Protein AF-A0A9Q3EIP8-F1 (afdb_monomer_lite)

Sequence (288 aa):
MNRTFTSPSSSNSSHPESTQARHHHAHAQSPSPSKHSEGDSPLLAKRRARNLLRDYYGLPGSVATSGHPSNEPSKPDSSSESKILTNQDQKALYIDSPYFDADAYFKKLVRDSSLKSLLSTANELLSSIRELDAERQSLVYNHHHELVEASETIGKMTAGSDKLDGTLVRLQDSFSSISELLSTLSTPVLPKPVTPVNGQRSVDDDSSYKDKTSLHLSALLSLPTILKGLLTADNKGAADQLWGQWEPALRSFEEAEIEGAKQIGNECRDVLRAASKSQSPLRITDFR

Structure (mmCIF, N/CA/C/O backbone):
data_AF-A0A9Q3EIP8-F1
#
_entry.id   AF-A0A9Q3EIP8-F1
#
loop_
_atom_site.group_PDB
_atom_site.id
_atom_site.type_symbol
_atom_site.label_atom_id
_atom_site.label_alt_id
_atom_site.label_comp_id
_atom_site.label_asym_id
_atom_site.label_entity_id
_atom_site.label_seq_id
_atom_site.pdbx_PDB_ins_code
_atom_site.Cartn_x
_atom_site.Cartn_y
_atom_site.Cartn_z
_atom_site.occupancy
_atom_site.B_iso_or_equiv
_atom_site.auth_seq_id
_atom_site.auth_comp_id
_atom_site.auth_asym_id
_atom_site.auth_atom_id
_atom_site.pdbx_PDB_model_num
ATOM 1 N N . MET A 1 1 ? 20.574 -50.950 10.119 1.00 44.09 1 MET A N 1
ATOM 2 C CA . MET A 1 1 ? 21.822 -50.208 10.402 1.00 44.09 1 MET A CA 1
ATOM 3 C C . MET A 1 1 ? 21.562 -48.721 10.209 1.00 44.09 1 MET A C 1
ATOM 5 O O . MET A 1 1 ? 21.449 -48.275 9.076 1.00 44.09 1 MET A O 1
ATOM 9 N N . ASN A 1 2 ? 21.425 -47.983 11.309 1.00 37.19 2 ASN A N 1
ATOM 10 C CA . ASN A 1 2 ? 21.202 -46.536 11.326 1.00 37.19 2 ASN A CA 1
ATOM 11 C C . ASN A 1 2 ? 22.540 -45.811 11.131 1.00 37.19 2 ASN A C 1
ATOM 13 O O . ASN A 1 2 ? 23.528 -46.195 11.757 1.00 37.19 2 ASN A O 1
ATOM 17 N N . ARG A 1 3 ? 22.584 -44.760 10.306 1.00 46.66 3 ARG A N 1
ATOM 18 C CA . ARG A 1 3 ? 23.716 -43.822 10.267 1.00 46.66 3 ARG A CA 1
ATOM 19 C C . ARG A 1 3 ? 23.205 -42.396 10.424 1.00 46.66 3 ARG A C 1
ATOM 21 O O . ARG A 1 3 ? 22.911 -41.707 9.459 1.00 46.66 3 ARG A O 1
ATOM 28 N N . THR A 1 4 ? 23.095 -41.997 11.682 1.00 42.31 4 THR A N 1
ATOM 29 C CA . THR A 1 4 ? 23.178 -40.615 12.151 1.00 42.31 4 THR A CA 1
ATOM 30 C C . THR A 1 4 ? 24.628 -40.150 12.022 1.00 42.31 4 THR A C 1
ATOM 32 O O . THR A 1 4 ? 25.515 -40.824 12.546 1.00 42.31 4 THR A O 1
ATOM 35 N N . PHE A 1 5 ? 24.881 -39.017 11.368 1.00 48.41 5 PHE A N 1
ATOM 36 C CA . PHE A 1 5 ? 26.155 -38.311 11.500 1.00 48.41 5 PHE A CA 1
ATOM 37 C C . PHE A 1 5 ? 25.907 -36.876 11.952 1.00 48.41 5 PHE A C 1
ATOM 39 O O . PHE A 1 5 ? 25.296 -36.063 11.266 1.00 48.41 5 PHE A O 1
ATOM 46 N N . THR A 1 6 ? 26.357 -36.665 13.180 1.00 41.88 6 THR A N 1
ATOM 47 C CA . THR A 1 6 ? 26.412 -35.448 13.975 1.00 41.88 6 THR A CA 1
ATOM 48 C C . THR A 1 6 ? 27.468 -34.484 13.426 1.00 41.88 6 THR A C 1
ATOM 50 O O . THR A 1 6 ? 28.488 -34.914 12.886 1.00 41.88 6 THR A O 1
ATOM 53 N N . SER A 1 7 ? 27.212 -33.187 13.598 1.00 40.38 7 SER A N 1
ATOM 54 C CA . SER A 1 7 ? 28.085 -32.042 13.310 1.00 40.38 7 SER A CA 1
ATOM 55 C C . SER A 1 7 ? 29.484 -32.132 13.939 1.00 40.38 7 SER A C 1
ATOM 57 O O . SER A 1 7 ? 29.700 -32.887 14.890 1.00 40.38 7 SER A O 1
ATOM 59 N N . PRO A 1 8 ? 30.386 -31.219 13.539 1.00 52.00 8 PRO A N 1
ATOM 60 C CA . PRO A 1 8 ? 30.912 -30.336 14.575 1.00 52.00 8 PRO A CA 1
ATOM 61 C C . PRO A 1 8 ? 30.894 -28.852 14.191 1.00 52.00 8 PRO A C 1
ATOM 63 O O . PRO A 1 8 ? 31.148 -28.441 13.062 1.00 52.00 8 PRO A O 1
ATOM 66 N N . SER A 1 9 ? 30.592 -28.065 15.215 1.00 35.41 9 SER A N 1
ATOM 67 C CA . SER A 1 9 ? 30.797 -26.631 15.367 1.00 35.41 9 SER A CA 1
ATOM 68 C C . SER A 1 9 ? 32.278 -26.245 15.358 1.00 35.41 9 SER A C 1
ATOM 70 O O . SER A 1 9 ? 33.070 -26.925 16.006 1.00 35.41 9 SER A O 1
ATOM 72 N N . SER A 1 10 ? 32.600 -25.083 14.783 1.00 34.97 10 SER A N 1
ATOM 73 C CA . SER A 1 10 ? 33.675 -24.213 15.278 1.00 34.97 10 SER A CA 1
ATOM 74 C C . SER A 1 10 ? 33.347 -22.745 15.013 1.00 34.97 10 SER A C 1
ATOM 76 O O . SER A 1 10 ? 33.229 -22.289 13.880 1.00 34.97 10 SER A O 1
ATOM 78 N N . SER A 1 11 ? 33.192 -22.035 16.122 1.00 36.12 11 SER A N 1
ATOM 79 C CA . SER A 1 11 ? 33.260 -20.591 16.327 1.00 36.12 11 SER A CA 1
ATOM 80 C C . SER A 1 11 ? 34.669 -20.036 16.059 1.00 36.12 11 SER A C 1
ATOM 82 O O . SER A 1 11 ? 35.636 -20.679 16.460 1.00 36.12 11 SER A O 1
ATOM 84 N N . ASN A 1 12 ? 34.804 -18.810 15.533 1.00 34.84 12 ASN A N 1
ATOM 85 C CA . ASN A 1 12 ? 35.088 -17.602 16.340 1.00 34.84 12 ASN A CA 1
ATOM 86 C C . ASN A 1 12 ? 35.718 -16.437 15.530 1.00 34.84 12 ASN A C 1
ATOM 88 O O . ASN A 1 12 ? 36.699 -16.645 14.826 1.00 34.84 12 ASN A O 1
ATOM 92 N N . SER A 1 13 ? 35.197 -15.223 15.789 1.00 35.09 13 SER A N 1
ATOM 93 C CA . SER A 1 13 ? 35.753 -13.853 15.623 1.00 35.09 13 SER A CA 1
ATOM 94 C C . SER A 1 13 ? 36.218 -13.396 14.223 1.00 35.09 13 SER A C 1
ATOM 96 O O . SER A 1 13 ? 36.819 -14.161 13.491 1.00 35.09 13 SER A O 1
ATOM 98 N N . SER A 1 14 ? 36.014 -12.155 13.770 1.00 35.75 14 SER A N 1
ATOM 99 C CA . SER A 1 14 ? 36.025 -10.882 14.505 1.00 35.75 14 SER A CA 1
ATOM 100 C C . SER A 1 14 ? 35.379 -9.750 13.683 1.00 35.75 14 SER A C 1
ATOM 102 O O . SER A 1 14 ? 35.434 -9.736 12.457 1.00 35.75 14 SER A O 1
ATOM 104 N N . HIS A 1 15 ? 34.810 -8.785 14.411 1.00 43.97 15 HIS A N 1
ATOM 105 C CA . HIS A 1 15 ? 34.392 -7.446 13.977 1.00 43.97 15 HIS A CA 1
ATOM 106 C C . HIS A 1 15 ? 35.459 -6.690 13.153 1.00 43.97 15 HIS A C 1
ATOM 108 O O . HIS A 1 15 ? 36.656 -6.941 13.305 1.00 43.97 15 HIS A O 1
ATOM 114 N N . PRO A 1 16 ? 35.032 -5.671 12.384 1.00 47.66 16 PRO A N 1
ATOM 115 C CA . PRO A 1 16 ? 35.189 -4.327 12.936 1.00 47.66 16 PRO A CA 1
ATOM 116 C C . PRO A 1 16 ? 33.884 -3.528 13.021 1.00 47.66 16 PRO A C 1
ATOM 118 O O . PRO A 1 16 ? 32.854 -3.828 12.423 1.00 47.66 16 PRO A O 1
ATOM 121 N N . GLU A 1 17 ? 33.982 -2.529 13.879 1.00 30.53 17 GLU A N 1
ATOM 122 C CA . GLU A 1 17 ? 33.005 -1.570 14.355 1.00 30.53 17 GLU A CA 1
ATOM 123 C C . GLU A 1 17 ? 32.947 -0.323 13.452 1.00 30.53 17 GLU A C 1
ATOM 125 O O . GLU A 1 17 ? 33.916 0.011 12.773 1.00 30.53 17 GLU A O 1
ATOM 130 N N . SER A 1 18 ? 31.831 0.407 13.566 1.00 32.41 18 SER A N 1
ATOM 131 C CA . SER A 1 18 ? 31.627 1.819 13.200 1.00 32.41 18 SER A CA 1
ATOM 132 C C . SER A 1 18 ? 31.163 2.145 11.773 1.00 32.41 18 SER A C 1
ATOM 134 O O . SER A 1 18 ? 31.943 2.326 10.844 1.00 32.41 18 SER A O 1
ATOM 136 N N . THR A 1 19 ? 29.856 2.371 11.613 1.00 39.44 19 THR A N 1
ATOM 137 C CA . THR A 1 19 ? 29.293 3.739 11.622 1.00 39.44 19 THR A CA 1
ATOM 138 C C . THR A 1 19 ? 27.767 3.678 11.497 1.00 39.44 19 THR A C 1
ATOM 140 O O . THR A 1 19 ? 27.209 3.184 10.523 1.00 39.44 19 THR A O 1
ATOM 143 N N . GLN A 1 20 ? 27.069 4.180 12.518 1.00 46.03 20 GLN A N 1
ATOM 144 C CA . GLN A 1 20 ? 25.629 4.424 12.470 1.00 46.03 20 GLN A CA 1
ATOM 145 C C . GLN A 1 20 ? 25.346 5.576 11.499 1.00 46.03 20 GLN A C 1
ATOM 147 O O . GLN A 1 20 ? 25.522 6.742 11.848 1.00 46.03 20 GLN A O 1
ATOM 152 N N . ALA A 1 21 ? 24.859 5.259 10.303 1.00 36.72 21 ALA A N 1
ATOM 153 C CA . ALA A 1 21 ? 24.155 6.219 9.466 1.00 36.72 21 ALA A CA 1
ATOM 154 C C . ALA A 1 21 ? 22.650 6.086 9.738 1.00 36.72 21 ALA A C 1
ATOM 156 O O . ALA A 1 21 ? 21.978 5.170 9.266 1.00 36.72 21 ALA A O 1
ATOM 157 N N . ARG A 1 22 ? 22.125 7.012 10.548 1.00 38.12 22 ARG A N 1
ATOM 158 C CA . ARG A 1 22 ? 20.692 7.314 10.638 1.00 38.12 22 ARG A CA 1
ATOM 159 C C . ARG A 1 22 ? 20.187 7.683 9.241 1.00 38.12 22 ARG A C 1
ATOM 161 O O . ARG A 1 22 ? 20.347 8.824 8.814 1.00 38.12 22 ARG A O 1
ATOM 168 N N . HIS A 1 23 ? 19.547 6.752 8.545 1.00 41.50 23 HIS A N 1
ATOM 169 C CA . HIS A 1 23 ? 18.752 7.098 7.373 1.00 41.50 23 HIS A CA 1
ATOM 170 C C . HIS A 1 23 ? 17.372 7.547 7.839 1.00 41.50 23 HIS A C 1
ATOM 172 O O . HIS A 1 23 ? 16.500 6.757 8.196 1.00 41.50 23 HIS A O 1
ATOM 178 N N . HIS A 1 24 ? 17.225 8.867 7.903 1.00 44.19 24 HIS A N 1
ATOM 179 C CA . HIS A 1 24 ? 15.944 9.531 8.041 1.00 44.19 24 HIS A CA 1
ATOM 180 C C . HIS A 1 24 ? 14.999 9.080 6.923 1.00 44.19 24 HIS A C 1
ATOM 182 O O . HIS A 1 24 ? 15.385 9.013 5.758 1.00 44.19 24 HIS A O 1
ATOM 188 N N . HIS A 1 25 ? 13.753 8.809 7.313 1.00 42.00 25 HIS A N 1
ATOM 189 C CA . HIS A 1 25 ? 12.593 8.743 6.435 1.00 42.00 25 HIS A CA 1
ATOM 190 C C . HIS A 1 25 ? 12.612 9.900 5.425 1.00 42.00 25 HIS A C 1
ATOM 192 O O . HIS A 1 25 ? 12.353 11.050 5.786 1.00 42.00 25 HIS A O 1
ATOM 198 N N . ALA A 1 26 ? 12.863 9.590 4.155 1.00 35.28 26 ALA A N 1
ATOM 199 C CA . ALA A 1 26 ? 12.461 10.450 3.056 1.00 35.28 26 ALA A CA 1
ATOM 200 C C . ALA A 1 26 ? 10.980 10.170 2.788 1.00 35.28 26 ALA A C 1
ATOM 202 O O . ALA A 1 26 ? 10.608 9.285 2.024 1.00 35.28 26 ALA A O 1
ATOM 203 N N . HIS A 1 27 ? 10.136 10.909 3.503 1.00 40.34 27 HIS A N 1
ATOM 204 C CA . HIS A 1 27 ? 8.741 11.107 3.150 1.00 40.34 27 HIS A CA 1
ATOM 205 C C . HIS A 1 27 ? 8.676 11.535 1.680 1.00 40.34 27 HIS A C 1
ATOM 207 O O . HIS A 1 27 ? 9.340 12.501 1.293 1.00 40.34 27 HIS A O 1
ATOM 213 N N . ALA A 1 28 ? 7.913 10.798 0.873 1.00 37.44 28 ALA A N 1
ATOM 214 C CA . ALA A 1 28 ? 7.609 11.153 -0.502 1.00 37.44 28 ALA A CA 1
ATOM 215 C C . ALA A 1 28 ? 7.057 12.584 -0.528 1.00 37.44 28 ALA A C 1
ATOM 217 O O . ALA A 1 28 ? 5.931 12.848 -0.107 1.00 37.44 28 ALA A O 1
ATOM 218 N N . GLN A 1 29 ? 7.888 13.522 -0.977 1.00 37.53 29 GLN A N 1
ATOM 219 C CA . GLN A 1 29 ? 7.453 14.877 -1.249 1.00 37.53 29 GLN A CA 1
ATOM 220 C C . GLN A 1 29 ? 6.485 14.817 -2.421 1.00 37.53 29 GLN A C 1
ATOM 222 O O . GLN A 1 29 ? 6.832 14.427 -3.535 1.00 37.53 29 GLN A O 1
ATOM 227 N N . SER A 1 30 ? 5.253 15.218 -2.140 1.00 37.94 30 SER A N 1
ATOM 228 C CA . SER A 1 30 ? 4.275 15.625 -3.132 1.00 37.94 30 SER A CA 1
ATOM 229 C C . SER A 1 30 ? 4.928 16.594 -4.129 1.00 37.94 30 SER A C 1
ATOM 231 O O . SER A 1 30 ? 5.649 17.501 -3.693 1.00 37.94 30 SER A O 1
ATOM 233 N N . PRO A 1 31 ? 4.672 16.483 -5.444 1.00 39.22 31 PRO A N 1
ATOM 234 C CA . PRO A 1 31 ? 5.108 17.508 -6.375 1.00 39.22 31 PRO A CA 1
ATOM 235 C C . PRO A 1 31 ? 4.305 18.776 -6.075 1.00 39.22 31 PRO A C 1
ATOM 237 O O . PRO A 1 31 ? 3.126 18.901 -6.406 1.00 39.22 31 PRO A O 1
ATOM 240 N N . SER A 1 32 ? 4.950 19.706 -5.379 1.00 34.12 32 SER A N 1
ATOM 241 C CA . SER A 1 32 ? 4.439 21.054 -5.174 1.00 34.12 32 SER A CA 1
ATOM 242 C C . SER A 1 32 ? 4.424 21.763 -6.532 1.00 34.12 32 SER A C 1
ATOM 244 O O . SER A 1 32 ? 5.441 21.738 -7.228 1.00 34.12 32 SER A O 1
ATOM 246 N N . PRO A 1 33 ? 3.314 22.393 -6.945 1.00 40.91 33 PRO A N 1
ATOM 247 C CA . PRO A 1 33 ? 3.260 23.097 -8.214 1.00 40.91 33 PRO A CA 1
ATOM 248 C C . PRO A 1 33 ? 4.123 24.357 -8.123 1.00 40.91 33 PRO A C 1
ATOM 250 O O . PRO A 1 33 ? 3.862 25.263 -7.327 1.00 40.91 33 PRO A O 1
ATOM 253 N N . SER A 1 34 ? 5.166 24.410 -8.947 1.00 33.84 34 SER A N 1
ATOM 254 C CA . SER A 1 34 ? 5.976 25.605 -9.142 1.00 33.84 34 SER A CA 1
ATOM 255 C C . SER A 1 34 ? 5.105 26.763 -9.634 1.00 33.84 34 SER A C 1
ATOM 257 O O . SER A 1 34 ? 4.332 26.647 -10.584 1.00 33.84 34 SER A O 1
ATOM 259 N N . LYS A 1 35 ? 5.249 27.886 -8.930 1.00 46.66 35 LYS A N 1
ATOM 260 C CA . LYS A 1 35 ? 4.598 29.179 -9.137 1.00 46.66 35 LYS A CA 1
ATOM 261 C C . LYS A 1 35 ? 4.759 29.679 -10.575 1.00 46.66 35 LYS A C 1
ATOM 263 O O . LYS A 1 35 ? 5.878 29.985 -10.962 1.00 46.66 35 LYS A O 1
ATOM 268 N N . HIS A 1 36 ? 3.652 29.905 -11.285 1.00 41.97 36 HIS A N 1
ATOM 269 C CA . HIS A 1 36 ? 3.571 30.941 -12.318 1.00 41.97 36 HIS A CA 1
ATOM 270 C C . HIS A 1 36 ? 2.178 31.597 -12.353 1.00 41.97 36 HIS A C 1
ATOM 272 O O . HIS A 1 36 ? 1.153 30.922 -12.320 1.00 41.97 36 HIS A O 1
ATOM 278 N N . SER A 1 37 ? 2.231 32.932 -12.425 1.00 40.28 37 SER A N 1
ATOM 279 C CA . SER A 1 37 ? 1.201 33.934 -12.738 1.00 40.28 37 SER A CA 1
ATOM 280 C C . SER A 1 37 ? -0.015 34.059 -11.814 1.00 40.28 37 SER A C 1
ATOM 282 O O . SER A 1 37 ? -1.040 33.398 -11.983 1.00 40.28 37 SER A O 1
ATOM 284 N N . GLU A 1 38 ? 0.076 35.041 -10.915 1.00 44.16 38 GLU A N 1
ATOM 285 C CA . GLU A 1 38 ? -1.053 35.896 -10.545 1.00 44.16 38 GLU A CA 1
ATOM 286 C C . GLU A 1 38 ? -1.743 36.400 -11.829 1.00 44.16 38 GLU A C 1
ATOM 288 O O . GLU A 1 38 ? -1.083 36.995 -12.680 1.00 44.16 38 GLU A O 1
ATOM 293 N N . GLY A 1 39 ? -3.048 36.141 -11.991 1.00 53.22 39 GLY A N 1
ATOM 294 C CA . GLY A 1 39 ? -3.851 36.813 -13.024 1.00 53.22 39 GLY A CA 1
ATOM 295 C C . GLY A 1 39 ? -4.913 36.018 -13.793 1.00 53.22 39 GLY A C 1
ATOM 296 O O . GLY A 1 39 ? -5.573 36.626 -14.626 1.00 53.22 39 GLY A O 1
ATOM 297 N N . ASP A 1 40 ? -5.147 34.723 -13.545 1.00 46.16 40 ASP A N 1
ATOM 298 C CA . ASP A 1 40 ? -6.115 33.953 -14.353 1.00 46.16 40 ASP A CA 1
ATOM 299 C C . ASP A 1 40 ? -7.425 33.625 -13.617 1.00 46.16 40 ASP A C 1
ATOM 301 O O . ASP A 1 40 ? -7.443 33.046 -12.531 1.00 46.16 40 ASP A O 1
ATOM 305 N N . SER A 1 41 ? -8.552 33.955 -14.257 1.00 63.84 41 SER A N 1
ATOM 306 C CA . SER A 1 41 ? -9.918 33.741 -13.766 1.00 63.84 41 SER A CA 1
ATOM 307 C C . SER A 1 41 ? -10.205 32.277 -13.358 1.00 63.84 41 SER A C 1
ATOM 309 O O . SER A 1 41 ? -9.731 31.345 -14.018 1.00 63.84 41 SER A O 1
ATOM 311 N N . PRO A 1 42 ? -11.077 32.025 -12.355 1.00 66.75 42 PRO A N 1
ATOM 312 C CA . PRO A 1 42 ? -11.325 30.690 -11.774 1.00 66.75 42 PRO A CA 1
ATOM 313 C C . PRO A 1 42 ? -11.809 29.631 -12.783 1.00 66.75 42 PRO A C 1
ATOM 315 O O . PRO A 1 42 ? -11.651 28.426 -12.576 1.00 66.75 42 PRO A O 1
ATOM 318 N N . LEU A 1 43 ? -12.365 30.065 -13.916 1.00 65.38 43 LEU A N 1
ATOM 319 C CA . LEU A 1 43 ? -12.813 29.183 -14.992 1.00 65.38 43 LEU A CA 1
ATOM 320 C C . LEU A 1 43 ? -11.650 28.538 -15.766 1.00 65.38 43 LEU A C 1
ATOM 322 O O . LEU A 1 43 ? -11.781 27.396 -16.217 1.00 65.38 43 LEU A O 1
ATOM 326 N N . LEU A 1 44 ? -10.501 29.216 -15.878 1.00 68.31 44 LEU A N 1
ATOM 327 C CA . LEU A 1 44 ? -9.312 28.679 -16.547 1.00 68.31 44 LEU A CA 1
ATOM 328 C C . LEU A 1 44 ? -8.639 27.591 -15.706 1.00 68.31 44 LEU A C 1
ATOM 330 O O . LEU A 1 44 ? -8.267 26.547 -16.243 1.00 68.31 44 LEU A O 1
ATOM 334 N N . ALA A 1 45 ? -8.561 27.785 -14.387 1.00 74.12 45 ALA A N 1
ATOM 335 C CA . ALA A 1 45 ? -8.034 26.785 -13.459 1.00 74.12 45 ALA A CA 1
ATOM 336 C C . ALA A 1 45 ? -8.848 25.480 -13.516 1.00 74.12 45 ALA A C 1
ATOM 338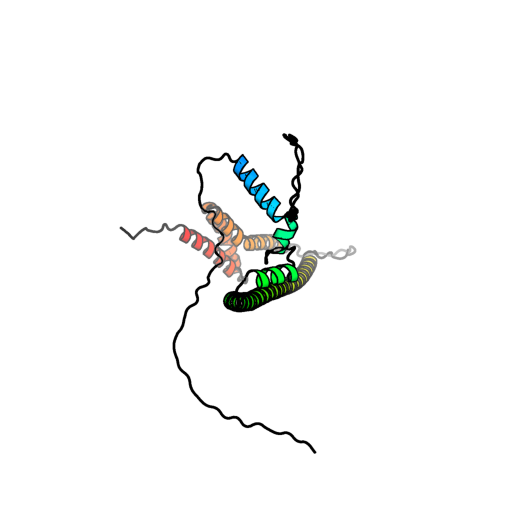 O O . ALA A 1 45 ? -8.284 24.391 -13.643 1.00 74.12 45 ALA A O 1
ATOM 339 N N . LYS A 1 46 ? -10.185 25.584 -13.554 1.00 81.12 46 LYS A N 1
ATOM 340 C CA . LYS A 1 46 ? -11.078 24.423 -13.706 1.00 81.12 46 LYS A CA 1
ATOM 341 C C . LYS A 1 46 ? -10.910 23.725 -15.060 1.00 81.12 46 LYS A C 1
ATOM 343 O O . LYS A 1 46 ? -11.034 22.505 -15.141 1.00 81.12 46 LYS A O 1
ATOM 348 N N . ARG A 1 47 ? -10.618 24.473 -16.132 1.00 81.69 47 ARG A N 1
ATOM 349 C CA . ARG A 1 47 ? -10.351 23.909 -17.466 1.00 81.69 47 ARG A CA 1
ATOM 350 C C . ARG A 1 47 ? -9.007 23.176 -17.519 1.00 81.69 47 ARG A C 1
ATOM 352 O O . ARG A 1 47 ? -8.961 22.090 -18.086 1.00 81.69 47 ARG A O 1
ATOM 359 N N . ARG A 1 48 ? -7.961 23.711 -16.879 1.00 83.62 48 ARG A N 1
ATOM 360 C CA . ARG A 1 48 ? -6.644 23.056 -16.750 1.00 83.62 48 ARG A CA 1
ATOM 361 C C . ARG A 1 48 ? -6.739 21.761 -15.937 1.00 83.62 48 ARG A C 1
ATOM 363 O O . ARG A 1 48 ? -6.303 20.724 -16.421 1.00 83.62 48 ARG A O 1
ATOM 370 N N . ALA A 1 49 ? -7.399 21.793 -14.775 1.00 84.62 49 ALA A N 1
ATOM 371 C CA . ALA A 1 49 ? -7.612 20.605 -13.942 1.00 84.62 49 ALA A CA 1
ATOM 372 C C . ALA A 1 49 ? -8.411 19.513 -14.674 1.00 84.62 49 ALA A C 1
ATOM 374 O O . ALA A 1 49 ? -8.075 18.335 -14.603 1.00 84.62 49 ALA A O 1
ATOM 375 N N . ARG A 1 50 ? -9.438 19.902 -15.442 1.00 86.56 50 ARG A N 1
ATOM 376 C CA . ARG A 1 50 ? -10.212 18.959 -16.260 1.00 86.56 50 ARG A CA 1
ATOM 377 C C . ARG A 1 50 ? -9.371 18.325 -17.370 1.00 86.56 50 ARG A C 1
ATOM 379 O O . ARG A 1 50 ? -9.537 17.142 -17.629 1.00 86.56 50 ARG A O 1
ATOM 386 N N . ASN A 1 51 ? -8.487 19.089 -18.011 1.00 81.19 51 ASN A N 1
ATOM 387 C CA . ASN A 1 51 ? -7.607 18.559 -19.052 1.00 81.19 51 ASN A CA 1
ATOM 388 C C . ASN A 1 51 ? -6.561 17.594 -18.471 1.00 81.19 51 ASN A C 1
ATOM 390 O O . ASN A 1 51 ? -6.408 16.509 -19.009 1.00 81.19 51 ASN A O 1
ATOM 394 N N . LEU A 1 52 ? -5.953 17.923 -17.325 1.00 88.00 52 LEU A N 1
ATOM 395 C CA . LEU A 1 52 ? -5.036 17.031 -16.595 1.00 88.00 52 LEU A CA 1
ATOM 396 C C . LEU A 1 52 ? -5.689 15.693 -16.228 1.00 88.00 52 LEU A C 1
ATOM 398 O O . LEU A 1 52 ? -5.118 14.632 -16.460 1.00 88.00 52 LEU A O 1
ATOM 402 N N . LEU A 1 53 ? -6.913 15.738 -15.698 1.00 84.38 53 LEU A N 1
ATOM 403 C CA . LEU A 1 53 ? -7.680 14.529 -15.393 1.00 84.38 53 LEU A CA 1
ATOM 404 C C . LEU A 1 53 ? -8.025 13.747 -16.667 1.00 84.38 53 LEU A C 1
ATOM 406 O O . LEU A 1 53 ? -7.978 12.524 -16.678 1.00 84.38 53 LEU A O 1
ATOM 410 N N . ARG A 1 54 ? -8.346 14.437 -17.762 1.00 85.12 54 ARG A N 1
ATOM 411 C CA . ARG A 1 54 ? -8.668 13.794 -19.039 1.00 85.12 54 ARG A CA 1
ATOM 412 C C . ARG A 1 54 ? -7.467 13.064 -19.639 1.00 85.12 54 ARG A C 1
ATOM 414 O O . ARG A 1 54 ? -7.641 11.962 -20.149 1.00 85.12 54 ARG A O 1
ATOM 421 N N . ASP A 1 55 ? -6.286 13.667 -19.558 1.00 85.38 55 ASP A N 1
ATOM 422 C CA . ASP A 1 55 ? -5.044 13.088 -20.066 1.00 85.38 55 ASP A CA 1
ATOM 423 C C . ASP A 1 55 ? -4.616 11.883 -19.206 1.00 85.38 55 ASP A C 1
ATOM 425 O O . ASP A 1 55 ? -4.160 10.880 -19.748 1.00 85.38 55 ASP A O 1
ATOM 429 N N . TYR A 1 56 ? -4.877 11.925 -17.891 1.00 86.25 56 TYR A N 1
ATOM 430 C CA . TYR A 1 56 ? -4.638 10.802 -16.974 1.00 86.25 56 TYR A CA 1
ATOM 431 C C . TYR A 1 56 ? -5.527 9.583 -17.262 1.00 86.25 56 TYR A C 1
ATOM 433 O O . TYR A 1 56 ? -5.066 8.448 -17.195 1.00 86.25 56 TYR A O 1
ATOM 441 N N . TYR A 1 57 ? -6.795 9.805 -17.619 1.00 88.06 57 TYR A N 1
ATOM 442 C CA . TYR A 1 57 ? -7.732 8.720 -17.931 1.00 88.06 57 TYR A CA 1
ATOM 443 C C . TYR A 1 57 ? -7.816 8.387 -19.432 1.00 88.06 57 TYR A C 1
ATOM 445 O O . TYR A 1 57 ? -8.605 7.528 -19.822 1.00 88.06 57 TYR A O 1
ATOM 453 N N . GLY A 1 58 ? -7.026 9.051 -20.285 1.00 72.56 58 GLY A N 1
ATOM 454 C CA . GLY A 1 58 ? -6.959 8.768 -21.722 1.00 72.56 58 GLY A CA 1
ATOM 455 C C . GLY A 1 58 ? -8.278 8.972 -22.479 1.00 72.56 58 GLY A C 1
ATOM 456 O O . GLY A 1 58 ? -8.508 8.309 -23.490 1.00 72.56 58 GLY A O 1
ATOM 457 N N . LEU A 1 59 ? -9.168 9.859 -22.011 1.00 78.62 59 LEU A N 1
ATOM 458 C CA . LEU A 1 59 ? -10.464 10.068 -22.666 1.00 78.62 59 LEU A CA 1
ATOM 459 C C . LEU A 1 59 ? -10.297 10.892 -23.961 1.00 78.62 59 LEU A C 1
ATOM 461 O O . LEU A 1 59 ? -9.866 12.052 -23.891 1.00 78.62 59 LEU A O 1
ATOM 465 N N . PRO A 1 60 ? -10.698 10.369 -25.140 1.00 58.72 60 PRO A N 1
ATOM 466 C CA . PRO A 1 60 ? -10.650 11.121 -26.387 1.00 58.72 60 PRO A CA 1
ATOM 467 C C . PRO A 1 60 ? -11.621 12.306 -26.319 1.00 58.72 60 PRO A C 1
ATOM 469 O O . PRO A 1 60 ? -12.810 12.165 -26.037 1.00 58.72 60 PRO A O 1
ATOM 472 N N . GLY A 1 61 ? -11.099 13.511 -26.548 1.00 59.19 61 GLY A N 1
ATOM 473 C CA . GLY A 1 61 ? -11.898 14.731 -26.553 1.00 59.19 61 GLY A CA 1
ATOM 474 C C . GLY A 1 61 ? -12.908 14.737 -27.691 1.00 59.19 61 GLY A C 1
ATOM 475 O O . GLY A 1 61 ? -12.516 14.667 -28.851 1.00 59.19 61 GLY A O 1
ATOM 476 N N . SER A 1 62 ? -14.190 14.894 -27.354 1.00 49.78 62 SER A N 1
ATOM 477 C CA . SER A 1 62 ? -15.243 15.226 -28.313 1.00 49.78 62 SER A CA 1
ATOM 478 C C . SER A 1 62 ? -14.818 16.438 -29.143 1.00 49.78 62 SER A C 1
ATOM 480 O O . SER A 1 62 ? -14.675 17.544 -28.618 1.00 49.78 62 SER A O 1
ATOM 482 N N . VAL A 1 63 ? -14.610 16.205 -30.438 1.00 47.19 63 VAL A N 1
ATOM 483 C CA . VAL A 1 63 ? -14.400 17.220 -31.469 1.00 47.19 63 VAL A CA 1
ATOM 484 C C . VAL A 1 63 ? -15.620 18.137 -31.479 1.00 47.19 63 VAL A C 1
ATOM 486 O O . VAL A 1 63 ? -16.685 17.767 -31.963 1.00 47.19 63 VAL A O 1
ATOM 489 N N . ALA A 1 64 ? -15.467 19.333 -30.915 1.00 41.34 64 ALA A N 1
ATOM 490 C CA . ALA A 1 64 ? -16.334 20.461 -31.202 1.00 41.34 64 ALA A CA 1
ATOM 491 C C . ALA A 1 64 ? -15.631 21.328 -32.252 1.00 41.34 64 ALA A C 1
ATOM 493 O O . ALA A 1 64 ? -14.517 21.810 -32.064 1.00 41.34 64 ALA A O 1
ATOM 494 N N . THR A 1 65 ? -16.315 21.442 -33.376 1.00 46.69 65 THR A N 1
ATOM 495 C CA . THR A 1 65 ? -16.041 22.193 -34.594 1.00 46.69 65 THR A CA 1
ATOM 496 C C . THR A 1 65 ? -15.704 23.673 -34.373 1.00 46.69 65 THR A C 1
ATOM 498 O O . THR A 1 65 ? -16.554 24.432 -33.914 1.00 46.69 65 THR A O 1
ATOM 501 N N . SER A 1 66 ? -14.506 24.081 -34.799 1.00 37.34 66 SER A N 1
ATOM 502 C CA . SER A 1 66 ? -14.142 25.392 -35.375 1.00 37.34 66 SER A CA 1
ATOM 503 C C . SER A 1 66 ? -12.628 25.360 -35.648 1.00 37.34 66 SER A C 1
ATOM 505 O O . SER A 1 66 ? -11.849 25.039 -34.765 1.00 37.34 66 SER A O 1
ATOM 507 N N . GLY A 1 67 ? -12.058 25.591 -36.823 1.00 30.14 67 GLY A N 1
ATOM 508 C CA . GLY A 1 67 ? -12.537 25.985 -38.135 1.00 30.14 67 GLY A CA 1
ATOM 509 C C . GLY A 1 67 ? -11.329 26.597 -38.849 1.00 30.14 67 GLY A C 1
ATOM 510 O O . GLY A 1 67 ? -11.030 27.746 -38.570 1.00 30.14 67 GLY A O 1
ATOM 511 N N . HIS A 1 68 ? -10.599 25.816 -39.658 1.00 33.34 68 HIS A N 1
ATOM 512 C CA . HIS A 1 68 ? -10.033 26.200 -40.968 1.00 33.34 68 HIS A CA 1
ATOM 513 C C . HIS A 1 68 ? -9.139 25.074 -41.530 1.00 33.34 68 HIS A C 1
ATOM 515 O O . HIS A 1 68 ? -8.099 24.774 -40.945 1.00 33.34 68 HIS A O 1
ATOM 521 N N . PRO A 1 69 ? -9.484 24.477 -42.682 1.00 48.25 69 PRO A N 1
ATOM 522 C CA . PRO A 1 69 ? -8.530 23.822 -43.560 1.00 48.25 69 PRO A CA 1
ATOM 523 C C . PRO A 1 69 ? -8.126 24.824 -44.649 1.00 48.25 69 PRO A C 1
ATOM 525 O O . PRO A 1 69 ? -8.983 25.352 -45.356 1.00 48.25 69 PRO A O 1
ATOM 528 N N . SER A 1 70 ? -6.836 25.103 -44.788 1.00 35.09 70 SER A N 1
ATOM 529 C CA . SER A 1 70 ? -6.306 25.820 -45.952 1.00 35.09 70 SER A CA 1
ATOM 530 C C . SER A 1 70 ? -5.498 24.827 -46.769 1.00 35.09 70 SER A C 1
ATOM 532 O O . SER A 1 70 ? -4.290 24.695 -46.609 1.00 35.09 70 SER A O 1
ATOM 534 N N . ASN A 1 71 ? -6.225 24.082 -47.598 1.00 42.25 71 ASN A N 1
ATOM 535 C CA . ASN A 1 71 ? -5.688 23.441 -48.788 1.00 42.25 71 ASN A CA 1
ATOM 536 C C . ASN A 1 71 ? -5.314 24.550 -49.781 1.00 42.25 71 ASN A C 1
ATOM 538 O O . ASN A 1 71 ? -6.193 25.302 -50.192 1.00 42.25 71 ASN A O 1
ATOM 542 N N . GLU A 1 72 ? -4.056 24.606 -50.205 1.00 33.53 72 GLU A N 1
ATOM 543 C CA . GLU A 1 72 ? -3.650 25.247 -51.461 1.00 33.53 72 GLU A CA 1
ATOM 544 C C . GLU A 1 72 ? -2.710 24.269 -52.196 1.00 33.53 72 GLU A C 1
ATOM 546 O O . GLU A 1 72 ? -1.732 23.805 -51.597 1.00 33.53 72 GLU A O 1
ATOM 551 N N . PRO A 1 73 ? -3.029 23.865 -53.441 1.00 50.38 73 PRO A N 1
ATOM 552 C CA . PRO A 1 73 ? -2.337 22.801 -54.156 1.00 50.38 73 PRO A CA 1
ATOM 553 C C . PRO A 1 73 ? -1.271 23.368 -55.104 1.00 50.38 73 PRO A C 1
ATOM 555 O O . PRO A 1 73 ? -1.584 24.035 -56.087 1.00 50.38 73 PRO A O 1
ATOM 558 N N . SER A 1 74 ? -0.001 23.028 -54.880 1.00 38.59 74 SER A N 1
ATOM 559 C CA . SER A 1 74 ? 1.062 23.227 -55.875 1.00 38.59 74 SER A CA 1
ATOM 560 C C . SER A 1 74 ? 1.515 21.886 -56.457 1.00 38.59 74 SER A C 1
ATOM 562 O O . SER A 1 74 ? 1.714 20.909 -55.739 1.00 38.59 74 SER A O 1
ATOM 564 N N . LYS A 1 75 ? 1.573 21.857 -57.791 1.00 46.78 75 LYS A N 1
ATOM 565 C CA . LYS A 1 75 ? 1.711 20.706 -58.696 1.00 46.78 75 LYS A CA 1
ATOM 566 C C . LYS A 1 75 ? 3.040 19.930 -58.570 1.00 46.78 75 LYS A C 1
ATOM 568 O O . LYS A 1 75 ? 4.009 20.479 -58.052 1.00 46.78 75 LYS A O 1
ATOM 573 N N . PRO A 1 76 ? 3.087 18.680 -59.081 1.00 53.25 76 PRO A N 1
ATOM 574 C CA . PRO A 1 76 ? 4.246 17.797 -59.002 1.00 53.25 76 PRO A CA 1
ATOM 575 C C . PRO A 1 76 ? 5.170 17.989 -60.211 1.00 53.25 76 PRO A C 1
ATOM 577 O O . PRO A 1 76 ? 4.676 18.043 -61.332 1.00 53.25 76 PRO A O 1
ATOM 580 N N . ASP A 1 77 ? 6.488 18.023 -60.006 1.00 32.12 77 ASP A N 1
ATOM 581 C CA . ASP A 1 77 ? 7.435 17.724 -61.083 1.00 32.12 77 ASP A CA 1
ATOM 582 C C . ASP A 1 77 ? 8.783 17.183 -60.572 1.00 32.12 77 ASP A C 1
ATOM 584 O O . ASP A 1 77 ? 9.381 17.707 -59.636 1.00 32.12 77 ASP A O 1
ATOM 588 N N . SER A 1 78 ? 9.232 16.139 -61.276 1.00 41.75 78 SER A N 1
ATOM 589 C CA . SER A 1 78 ? 10.586 15.575 -61.401 1.00 41.75 78 SER A CA 1
ATOM 590 C C . SER A 1 78 ? 11.313 14.960 -60.193 1.00 41.75 78 SER A C 1
ATOM 592 O O . SER A 1 78 ? 12.013 15.610 -59.424 1.00 41.75 78 SER A O 1
ATOM 594 N N . SER A 1 79 ? 11.252 13.622 -60.174 1.00 49.94 79 SER A N 1
ATOM 595 C CA . SER A 1 79 ? 12.393 12.692 -60.078 1.00 49.94 79 SER A CA 1
ATOM 596 C C . SER A 1 79 ? 13.549 13.062 -59.142 1.00 49.94 79 SER A C 1
ATOM 598 O O . SER A 1 79 ? 14.582 13.594 -59.547 1.00 49.94 79 SER A O 1
ATOM 600 N N . SER A 1 80 ? 13.426 12.618 -57.899 1.00 44.94 80 SER A N 1
ATOM 601 C CA . SER A 1 80 ? 14.535 12.129 -57.083 1.00 44.94 80 SER A CA 1
ATOM 602 C C . SER A 1 80 ? 13.937 11.061 -56.178 1.00 44.94 80 SER A C 1
ATOM 604 O O . SER A 1 80 ? 12.978 11.341 -55.465 1.00 44.94 80 SER A O 1
ATOM 606 N N . GLU A 1 81 ? 14.432 9.826 -56.243 1.00 47.06 81 GLU A N 1
ATOM 607 C CA . GLU A 1 81 ? 14.021 8.741 -55.347 1.00 47.06 81 GLU A CA 1
ATOM 608 C C . GLU A 1 81 ? 14.533 9.007 -53.921 1.00 47.06 81 GLU A C 1
ATOM 610 O O . GLU A 1 81 ? 15.410 8.329 -53.397 1.00 47.06 81 GLU A O 1
ATOM 615 N N . SER A 1 82 ? 13.996 10.027 -53.264 1.00 48.19 82 SER A N 1
ATOM 616 C CA . SER A 1 82 ? 14.073 10.189 -51.822 1.00 48.19 82 SER A CA 1
ATOM 617 C C . SER A 1 82 ? 12.846 9.503 -51.242 1.00 48.19 82 SER A C 1
ATOM 619 O O . SER A 1 82 ? 11.753 10.062 -51.183 1.00 48.19 82 SER A O 1
ATOM 621 N N . LYS A 1 83 ? 13.030 8.237 -50.853 1.00 55.41 83 LYS A N 1
ATOM 622 C CA . LYS A 1 83 ? 12.075 7.458 -50.061 1.00 55.41 83 LYS A CA 1
ATOM 623 C C . LYS A 1 83 ? 11.553 8.345 -48.926 1.00 55.41 83 LYS A C 1
ATOM 625 O O . LYS A 1 83 ? 12.288 8.621 -47.980 1.00 55.41 83 LYS A O 1
ATOM 630 N N . ILE A 1 84 ? 10.316 8.828 -49.050 1.00 52.94 84 ILE A N 1
ATOM 631 C CA . ILE A 1 84 ? 9.640 9.599 -48.007 1.00 52.94 84 ILE A CA 1
ATOM 632 C C . ILE A 1 84 ? 9.470 8.634 -46.835 1.00 52.94 84 ILE A C 1
ATOM 634 O O . ILE A 1 84 ? 8.583 7.784 -46.846 1.00 52.94 84 ILE A O 1
ATOM 638 N N . LEU A 1 85 ? 10.390 8.702 -45.872 1.00 55.69 85 LEU A N 1
ATOM 639 C CA . LEU A 1 85 ? 10.292 7.975 -44.615 1.00 55.69 85 LEU A CA 1
ATOM 640 C C . LEU A 1 85 ? 9.014 8.469 -43.950 1.00 55.69 85 LEU A C 1
ATOM 642 O O . LEU A 1 85 ? 8.874 9.660 -43.663 1.00 55.69 85 LEU A O 1
ATOM 646 N N . THR A 1 86 ? 8.053 7.577 -43.758 1.00 62.66 86 THR A N 1
ATOM 647 C CA . THR A 1 86 ? 6.851 7.926 -43.010 1.00 62.66 86 THR A CA 1
ATOM 648 C C . THR A 1 86 ? 7.276 8.299 -41.584 1.00 62.66 86 THR A C 1
ATOM 650 O O . THR A 1 86 ? 8.265 7.776 -41.070 1.00 62.66 86 THR A O 1
ATOM 653 N N . ASN A 1 87 ? 6.547 9.190 -40.898 1.00 63.34 87 ASN A N 1
ATOM 654 C CA . ASN A 1 87 ? 6.830 9.529 -39.487 1.00 63.34 87 ASN A CA 1
ATOM 655 C C . ASN A 1 87 ? 6.924 8.275 -38.584 1.00 63.34 87 ASN A C 1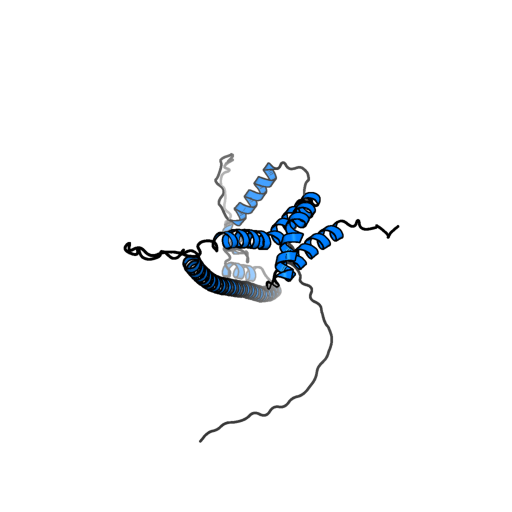
ATOM 657 O O . ASN A 1 87 ? 7.550 8.293 -37.526 1.00 63.34 87 ASN A O 1
ATOM 661 N N . GLN A 1 88 ? 6.314 7.173 -39.023 1.00 62.44 88 GLN A N 1
ATOM 662 C CA . GLN A 1 88 ? 6.340 5.868 -38.379 1.00 62.44 88 GLN A CA 1
ATOM 663 C C . GLN A 1 88 ? 7.708 5.171 -38.498 1.00 62.44 88 GLN A C 1
ATOM 665 O O . GLN A 1 88 ? 8.174 4.615 -37.508 1.00 62.44 88 GLN A O 1
ATOM 670 N N . ASP A 1 89 ? 8.398 5.289 -39.637 1.00 64.88 89 ASP A N 1
ATOM 671 C CA . ASP A 1 89 ? 9.750 4.743 -39.843 1.00 64.88 89 ASP A CA 1
ATOM 672 C C . ASP A 1 89 ? 10.793 5.465 -38.978 1.00 64.88 89 ASP A C 1
ATOM 674 O O . ASP A 1 89 ? 11.723 4.851 -38.461 1.00 64.88 89 ASP A O 1
ATOM 678 N N . GLN A 1 90 ? 10.633 6.776 -38.768 1.00 68.00 90 GLN A N 1
ATOM 679 C CA . GLN A 1 90 ? 11.496 7.533 -37.853 1.00 68.00 90 GLN A CA 1
ATOM 680 C C . GLN A 1 90 ? 11.229 7.169 -36.388 1.00 68.00 90 GLN A C 1
ATOM 682 O O . GLN A 1 90 ? 12.160 7.071 -35.590 1.00 68.00 90 GLN A O 1
ATOM 687 N N . LYS A 1 91 ? 9.963 6.913 -36.046 1.00 70.25 91 LYS A N 1
ATOM 688 C CA . LYS A 1 91 ? 9.537 6.486 -34.711 1.00 70.25 91 LYS A CA 1
ATOM 689 C C . LYS A 1 91 ? 9.921 5.031 -34.394 1.00 70.25 91 LYS A C 1
ATOM 691 O O . LYS A 1 91 ? 10.083 4.706 -33.220 1.00 70.25 91 LYS A O 1
ATOM 696 N N . ALA A 1 92 ? 10.111 4.184 -35.406 1.00 75.56 92 ALA A N 1
ATOM 697 C CA . ALA A 1 92 ? 10.617 2.817 -35.256 1.00 75.56 92 ALA A CA 1
ATOM 698 C C . ALA A 1 92 ? 12.109 2.757 -34.884 1.00 75.56 92 ALA A C 1
ATOM 700 O O . ALA A 1 92 ? 12.581 1.748 -34.369 1.00 75.56 92 ALA A O 1
ATOM 701 N N . LEU A 1 93 ? 12.845 3.852 -35.097 1.00 78.75 93 LEU A N 1
ATOM 702 C CA . LEU A 1 93 ? 14.267 3.979 -34.767 1.00 78.75 93 LEU A CA 1
ATOM 703 C C . LEU A 1 93 ? 14.518 4.575 -33.372 1.00 78.75 93 LEU A C 1
ATOM 705 O O . LEU A 1 93 ? 15.674 4.779 -33.005 1.00 78.75 93 LEU A O 1
ATOM 709 N N . TYR A 1 94 ? 13.470 4.904 -32.616 1.00 83.62 94 TYR A N 1
ATOM 710 C CA . TYR A 1 94 ? 13.590 5.472 -31.274 1.00 83.62 94 TYR A CA 1
ATOM 711 C C . TYR A 1 94 ? 13.372 4.387 -30.218 1.00 83.62 94 TYR A C 1
ATOM 713 O O . TYR A 1 94 ? 12.341 3.719 -30.245 1.00 83.62 94 TYR A O 1
ATOM 721 N N . ILE A 1 95 ? 14.332 4.217 -29.305 1.00 85.25 95 ILE A N 1
ATOM 722 C CA . ILE A 1 95 ? 14.375 3.080 -28.371 1.00 85.25 95 ILE A CA 1
ATOM 723 C C . ILE A 1 95 ? 13.204 3.060 -27.377 1.00 85.25 95 ILE A C 1
ATOM 725 O O . ILE A 1 95 ? 12.683 1.991 -27.080 1.00 85.25 95 ILE A O 1
ATOM 729 N N . ASP A 1 96 ? 12.712 4.231 -26.960 1.00 87.12 96 ASP A N 1
ATOM 730 C CA . ASP A 1 96 ? 11.591 4.347 -26.010 1.00 87.12 96 ASP A CA 1
ATOM 731 C C . ASP A 1 96 ? 10.218 4.397 -26.704 1.00 87.12 96 ASP A C 1
ATOM 733 O O . ASP A 1 96 ? 9.185 4.685 -26.095 1.00 87.12 96 ASP A O 1
ATOM 737 N N . SER A 1 97 ? 10.178 4.178 -28.020 1.00 89.44 97 SER A N 1
ATOM 738 C CA . SER A 1 97 ? 8.935 4.205 -28.779 1.00 89.44 97 SER A CA 1
ATOM 739 C C . SER A 1 97 ? 8.189 2.872 -28.673 1.00 89.44 97 SER A C 1
ATOM 741 O O . SER A 1 97 ? 8.787 1.816 -28.855 1.00 89.44 97 SER A O 1
ATOM 743 N N . PRO A 1 98 ? 6.850 2.880 -28.541 1.00 86.81 98 PRO A N 1
ATOM 744 C CA . PRO A 1 98 ? 6.054 1.649 -28.551 1.00 86.81 98 PRO A CA 1
ATOM 745 C C . PRO A 1 98 ? 6.050 0.920 -29.907 1.00 86.81 98 PRO A C 1
ATOM 747 O O . PRO A 1 98 ? 5.558 -0.199 -29.994 1.00 86.81 98 PRO A O 1
ATOM 750 N N . TYR A 1 99 ? 6.563 1.551 -30.969 1.00 88.88 99 TYR A N 1
ATOM 751 C CA . TYR A 1 99 ? 6.689 0.965 -32.311 1.00 88.88 99 TYR A CA 1
ATOM 752 C C . TYR A 1 99 ? 8.151 0.649 -32.667 1.00 88.88 99 TYR A C 1
ATOM 754 O O . TYR A 1 99 ? 8.498 0.640 -33.845 1.00 88.88 99 TYR A O 1
ATOM 762 N N . PHE A 1 100 ? 9.017 0.481 -31.665 1.00 90.44 100 PHE A N 1
ATOM 763 C CA . PHE A 1 100 ? 10.445 0.237 -31.848 1.00 90.44 100 PHE A CA 1
ATOM 764 C C . PHE A 1 100 ? 10.721 -1.065 -32.618 1.00 90.44 100 PHE A C 1
ATOM 766 O O . PHE A 1 100 ? 10.225 -2.129 -32.249 1.00 90.44 100 PHE A O 1
ATOM 773 N N . ASP A 1 101 ? 11.546 -0.973 -33.665 1.00 89.50 101 ASP A N 1
ATOM 774 C CA . ASP A 1 101 ? 12.073 -2.122 -34.404 1.00 89.50 101 ASP A CA 1
ATOM 775 C C . ASP A 1 101 ? 13.577 -2.266 -34.129 1.00 89.50 101 ASP A C 1
ATOM 777 O O . ASP A 1 101 ? 14.408 -1.484 -34.608 1.00 89.50 101 ASP A O 1
ATOM 781 N N . ALA A 1 102 ? 13.923 -3.301 -33.360 1.00 89.88 102 ALA A N 1
ATOM 782 C CA . ALA A 1 102 ? 15.292 -3.586 -32.950 1.00 89.88 102 ALA A CA 1
ATOM 783 C C . ALA A 1 102 ? 16.218 -3.868 -34.144 1.00 89.88 102 ALA A C 1
ATOM 785 O O . ALA A 1 102 ? 17.369 -3.422 -34.147 1.00 89.88 102 ALA A O 1
ATOM 786 N N . ASP A 1 103 ? 15.725 -4.552 -35.180 1.00 90.25 103 ASP A N 1
ATOM 787 C CA . ASP A 1 103 ? 16.541 -4.933 -36.332 1.00 90.25 103 ASP A CA 1
ATOM 788 C C . ASP A 1 103 ? 16.849 -3.723 -37.217 1.00 90.25 103 ASP A C 1
ATOM 790 O O . ASP A 1 103 ? 17.975 -3.574 -37.706 1.00 90.25 103 ASP A O 1
ATOM 794 N N . ALA A 1 104 ? 15.868 -2.841 -37.430 1.00 89.38 104 ALA A N 1
ATOM 795 C CA . ALA A 1 104 ? 16.068 -1.594 -38.165 1.00 89.38 104 ALA A CA 1
ATOM 796 C C . ALA A 1 104 ? 17.006 -0.637 -37.415 1.00 89.38 104 ALA A C 1
ATOM 798 O O . ALA A 1 104 ? 17.922 -0.074 -38.027 1.00 89.38 104 ALA A O 1
ATOM 799 N N . TYR A 1 105 ? 16.832 -0.500 -36.096 1.00 90.06 105 TYR A N 1
ATOM 800 C CA . TYR A 1 105 ? 17.707 0.308 -35.248 1.00 90.06 105 TYR A CA 1
ATOM 801 C C . TYR A 1 105 ? 19.149 -0.210 -35.258 1.00 90.06 105 TYR A C 1
ATOM 803 O O . TYR A 1 105 ? 20.079 0.560 -35.498 1.00 90.06 105 TYR A O 1
ATOM 811 N N . PHE A 1 106 ? 19.347 -1.521 -35.096 1.00 90.50 106 PHE A N 1
ATOM 812 C CA . PHE A 1 106 ? 20.671 -2.139 -35.123 1.00 90.50 106 PHE A CA 1
ATOM 813 C C . PHE A 1 106 ? 21.358 -1.984 -36.487 1.00 90.50 106 PHE A C 1
ATOM 815 O O . PHE A 1 106 ? 22.518 -1.574 -36.557 1.00 90.50 106 PHE A O 1
ATOM 822 N N . LYS A 1 107 ? 20.644 -2.244 -37.592 1.00 90.94 107 LYS A N 1
ATOM 823 C CA . LYS A 1 107 ? 21.182 -2.082 -38.958 1.00 90.94 107 LYS A CA 1
ATOM 824 C C . LYS A 1 107 ? 21.606 -0.645 -39.248 1.00 90.94 107 LYS A C 1
ATOM 826 O O . LYS A 1 107 ? 22.579 -0.449 -39.977 1.00 90.94 107 LYS A O 1
ATOM 831 N N . LYS A 1 108 ? 20.880 0.339 -38.713 1.00 89.38 108 LYS A N 1
ATOM 832 C CA . LYS A 1 108 ? 21.253 1.754 -38.786 1.00 89.38 108 LYS A CA 1
ATOM 833 C C . LYS A 1 108 ? 22.482 2.038 -37.922 1.00 89.38 108 LYS A C 1
ATOM 835 O O . LYS A 1 108 ? 23.452 2.604 -38.410 1.00 89.38 108 LYS A O 1
ATOM 840 N N . LEU A 1 109 ? 22.487 1.570 -36.675 1.00 89.50 109 LEU A N 1
ATOM 841 C CA . LEU A 1 109 ? 23.578 1.796 -35.728 1.00 89.50 109 LEU A CA 1
ATOM 842 C C . LEU A 1 109 ? 24.915 1.228 -36.230 1.00 89.50 109 LEU A C 1
ATOM 844 O O . LEU A 1 109 ? 25.935 1.901 -36.133 1.00 89.50 109 LEU A O 1
ATOM 848 N N . VAL A 1 110 ? 24.921 0.032 -36.823 1.00 91.56 110 VAL A N 1
ATOM 849 C CA . VAL A 1 110 ? 26.134 -0.581 -37.400 1.00 91.56 110 VAL A CA 1
ATOM 850 C C . VAL A 1 110 ? 26.622 0.157 -38.651 1.00 91.56 110 VAL A C 1
ATOM 852 O O . VAL A 1 110 ? 27.824 0.193 -38.901 1.00 91.56 110 VAL A O 1
ATOM 855 N N . ARG A 1 111 ? 25.713 0.743 -39.442 1.00 92.12 111 ARG A N 1
ATOM 856 C CA . ARG A 1 111 ? 26.079 1.532 -40.630 1.00 92.12 111 ARG A CA 1
ATOM 857 C C . ARG A 1 111 ? 26.656 2.899 -40.275 1.00 92.12 111 ARG A C 1
ATOM 859 O O . ARG A 1 111 ? 27.598 3.332 -40.932 1.00 92.12 111 ARG A O 1
ATOM 866 N N . ASP A 1 112 ? 26.101 3.547 -39.256 1.00 89.50 112 ASP A N 1
ATOM 867 C CA . ASP A 1 112 ? 26.384 4.952 -38.956 1.00 89.50 112 ASP A CA 1
ATOM 868 C C . ASP A 1 112 ? 27.481 5.133 -37.887 1.00 89.50 112 ASP A C 1
ATOM 870 O O . ASP A 1 112 ? 28.096 6.197 -37.811 1.00 89.50 112 ASP A O 1
ATOM 874 N N . SER A 1 113 ? 27.741 4.123 -37.044 1.00 89.62 113 SER A N 1
ATOM 875 C CA . SER A 1 113 ? 28.652 4.246 -35.896 1.00 89.62 113 SER A CA 1
ATOM 876 C C . SER A 1 113 ? 29.993 3.525 -36.078 1.00 89.62 113 SER A C 1
ATOM 878 O O . SER A 1 113 ? 30.114 2.504 -36.752 1.00 89.62 113 SER A O 1
ATOM 880 N N . SER A 1 114 ? 31.036 4.063 -35.438 1.00 92.94 114 SER A N 1
ATOM 881 C CA . SER A 1 114 ? 32.347 3.407 -35.359 1.00 92.94 114 SER A CA 1
ATOM 882 C C . SER A 1 114 ? 32.352 2.293 -34.307 1.00 92.94 114 SER A C 1
ATOM 884 O O . SER A 1 114 ? 31.620 2.359 -33.321 1.00 92.94 114 SER A O 1
ATOM 886 N N . LEU A 1 115 ? 33.248 1.308 -34.446 1.00 92.06 115 LEU A N 1
ATOM 887 C CA . LEU A 1 115 ? 33.358 0.173 -33.515 1.00 92.06 115 LEU A CA 1
ATOM 888 C C . LEU A 1 115 ? 33.478 0.597 -32.038 1.00 92.06 115 LEU A C 1
ATOM 890 O O . LEU A 1 115 ? 32.861 -0.007 -31.165 1.00 92.06 115 LEU A O 1
ATOM 894 N N . LYS A 1 116 ? 34.246 1.657 -31.750 1.00 93.56 116 LYS A N 1
ATOM 895 C CA . LYS A 1 116 ? 34.397 2.190 -30.386 1.00 93.56 116 LYS A CA 1
ATOM 896 C C . LYS A 1 116 ? 33.074 2.739 -29.846 1.00 93.56 116 LYS A C 1
ATOM 898 O O . LYS A 1 116 ? 32.751 2.511 -28.684 1.00 93.56 116 LYS A O 1
ATOM 903 N N . SER A 1 117 ? 32.317 3.439 -30.690 1.00 90.88 117 SER A N 1
ATOM 904 C CA . SER A 1 117 ? 30.986 3.937 -30.338 1.00 90.88 117 SER A CA 1
ATOM 905 C C . SER A 1 117 ? 30.021 2.781 -30.095 1.00 90.88 117 SER A C 1
ATOM 907 O O . SER A 1 117 ? 29.300 2.816 -29.109 1.00 90.88 117 SER A O 1
ATOM 909 N N . LEU A 1 118 ? 30.061 1.741 -30.933 1.00 92.44 118 LEU A N 1
ATOM 910 C CA . LEU A 1 118 ? 29.205 0.562 -30.801 1.00 92.44 118 LEU A CA 1
ATOM 911 C C . LEU A 1 118 ? 29.467 -0.210 -29.498 1.00 92.44 118 LEU A C 1
ATOM 913 O O . LEU A 1 118 ? 28.538 -0.671 -28.846 1.00 92.44 118 LEU A O 1
ATOM 917 N N . LEU A 1 119 ? 30.731 -0.333 -29.088 1.00 94.00 119 LEU A N 1
ATOM 918 C CA . LEU A 1 119 ? 31.076 -0.951 -27.807 1.00 94.00 119 LEU A CA 1
ATOM 919 C C . LEU A 1 119 ? 30.587 -0.101 -26.623 1.00 94.00 119 LEU A C 1
ATOM 921 O O . LEU A 1 119 ? 30.110 -0.637 -25.626 1.00 94.00 119 LEU A O 1
ATOM 925 N N . SER A 1 120 ? 30.709 1.226 -26.726 1.00 95.19 120 SER A N 1
ATOM 926 C CA . SER A 1 120 ? 30.226 2.144 -25.693 1.00 95.19 120 SER A CA 1
ATOM 927 C C . SER A 1 120 ? 28.710 2.052 -25.536 1.00 95.19 120 SER A C 1
ATOM 929 O O . SER A 1 120 ? 28.235 1.883 -24.417 1.00 95.19 120 SER A O 1
ATOM 931 N N . THR A 1 121 ? 27.964 2.090 -26.644 1.00 91.88 121 THR A N 1
ATOM 932 C CA . THR A 1 121 ? 26.501 1.970 -26.619 1.00 91.88 121 THR A CA 1
ATOM 933 C C . THR A 1 121 ? 26.063 0.597 -26.123 1.00 91.88 121 THR A C 1
ATOM 935 O O . THR A 1 121 ? 25.122 0.509 -25.345 1.00 91.88 121 THR A O 1
ATOM 938 N N . ALA A 1 122 ? 26.765 -0.482 -26.485 1.00 92.12 122 ALA A N 1
ATOM 939 C CA . ALA A 1 122 ? 26.475 -1.812 -25.952 1.00 92.12 122 ALA A CA 1
ATOM 940 C C . ALA A 1 122 ? 26.628 -1.870 -24.422 1.00 92.12 122 ALA A C 1
ATOM 942 O O . ALA A 1 122 ? 25.771 -2.433 -23.746 1.00 92.12 122 ALA A O 1
ATOM 943 N N . ASN A 1 123 ? 27.682 -1.266 -23.866 1.00 95.88 123 ASN A N 1
ATOM 944 C CA . ASN A 1 123 ? 27.874 -1.203 -22.414 1.00 95.88 123 ASN A CA 1
ATOM 945 C C . ASN A 1 123 ? 26.809 -0.341 -21.721 1.00 95.88 123 ASN A C 1
ATOM 947 O O . ASN A 1 123 ? 26.323 -0.719 -20.657 1.00 95.88 123 ASN A O 1
ATOM 951 N N . GLU A 1 124 ? 26.432 0.787 -22.324 1.00 95.25 124 GLU A N 1
ATOM 952 C CA . GLU A 1 124 ? 25.378 1.672 -21.820 1.00 95.25 124 GLU A CA 1
ATOM 953 C C . GLU A 1 124 ? 24.015 0.970 -21.795 1.00 95.25 124 GLU A C 1
ATOM 955 O O . GLU A 1 124 ? 23.363 0.932 -20.755 1.00 95.25 124 GLU A O 1
ATOM 960 N N . LEU A 1 125 ? 23.630 0.315 -22.894 1.00 93.75 125 LEU A N 1
ATOM 961 C CA . LEU A 1 125 ? 22.396 -0.469 -22.967 1.00 93.75 125 LEU A CA 1
ATOM 962 C C . LEU A 1 125 ? 22.397 -1.615 -21.958 1.00 93.75 125 LEU A C 1
ATOM 964 O O . LEU A 1 125 ? 21.383 -1.882 -21.325 1.00 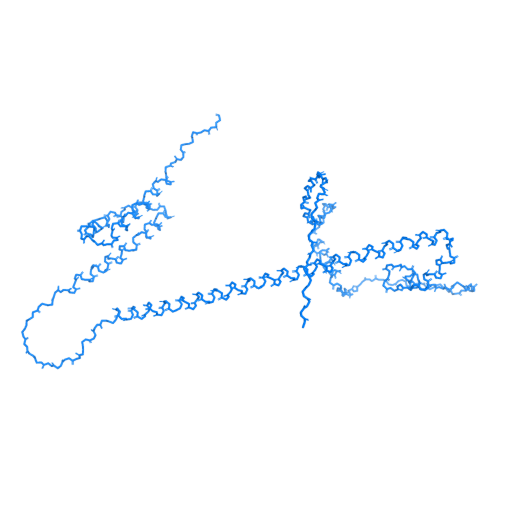93.75 125 LEU A O 1
ATOM 968 N N . LEU A 1 126 ? 23.535 -2.279 -21.763 1.00 96.69 126 LEU A N 1
ATOM 969 C CA . LEU A 1 126 ? 23.647 -3.360 -20.790 1.00 96.69 126 LEU A CA 1
ATOM 970 C C . LEU A 1 126 ? 23.506 -2.838 -19.351 1.00 96.69 126 LEU A C 1
ATOM 972 O O . LEU A 1 126 ? 22.872 -3.492 -18.522 1.00 96.69 126 LEU A O 1
ATOM 976 N N . SER A 1 127 ? 24.044 -1.652 -19.057 1.00 97.25 127 SER A N 1
ATOM 977 C CA . SER A 1 127 ? 23.808 -0.965 -17.783 1.00 97.25 127 SER A CA 1
ATOM 978 C C . SER A 1 127 ? 22.330 -0.615 -17.605 1.00 97.25 127 SER A C 1
ATOM 980 O O . SER A 1 127 ? 21.754 -0.952 -16.575 1.00 97.25 127 SER A O 1
ATOM 982 N N . SER A 1 128 ? 21.707 -0.026 -18.627 1.00 96.19 128 SER A N 1
ATOM 983 C CA . SER A 1 128 ? 20.288 0.340 -18.616 1.00 96.19 128 SER A CA 1
ATOM 984 C C . SER A 1 128 ? 19.378 -0.878 -18.428 1.00 96.19 128 SER A C 1
ATOM 986 O O . SER A 1 128 ? 18.459 -0.830 -17.621 1.00 96.19 128 SER A O 1
ATOM 988 N N . ILE A 1 129 ? 19.672 -2.016 -19.070 1.00 95.94 129 ILE A N 1
ATOM 989 C CA . ILE A 1 129 ? 18.923 -3.269 -18.873 1.00 95.94 129 ILE A CA 1
ATOM 990 C C . ILE A 1 129 ? 18.980 -3.721 -17.408 1.00 95.94 129 ILE A C 1
ATOM 992 O O . ILE A 1 129 ? 17.966 -4.145 -16.858 1.00 95.94 129 ILE A O 1
ATOM 996 N N . ARG A 1 130 ? 20.151 -3.637 -16.766 1.00 97.44 130 ARG A N 1
ATOM 997 C CA . ARG A 1 130 ? 20.303 -4.020 -15.352 1.00 97.44 130 ARG A CA 1
ATOM 998 C C . ARG A 1 130 ? 19.570 -3.065 -14.416 1.00 97.44 130 ARG A C 1
ATOM 1000 O O . ARG A 1 130 ? 18.983 -3.521 -13.441 1.00 97.44 130 ARG A O 1
ATOM 1007 N N . GLU A 1 131 ? 19.619 -1.770 -14.703 1.00 97.38 131 GLU A N 1
ATOM 1008 C CA . GLU A 1 131 ? 18.904 -0.746 -13.941 1.00 97.38 131 GLU A CA 1
ATOM 1009 C C . GLU A 1 131 ? 17.389 -0.933 -14.058 1.00 97.38 131 GLU A C 1
ATOM 1011 O O . GLU A 1 131 ? 16.714 -1.056 -13.041 1.00 97.38 131 GLU A O 1
ATOM 1016 N N . LEU A 1 132 ? 16.871 -1.097 -15.278 1.00 97.00 132 LEU A N 1
ATOM 1017 C CA . LEU A 1 132 ? 15.452 -1.352 -15.526 1.00 97.00 132 LEU A CA 1
ATOM 1018 C C . LEU A 1 132 ? 14.965 -2.656 -14.881 1.00 97.00 132 LEU A C 1
ATOM 1020 O O . LEU A 1 132 ? 13.843 -2.707 -14.382 1.00 97.00 132 LEU A O 1
ATOM 1024 N N . ASP A 1 133 ? 15.779 -3.715 -14.857 1.00 97.81 133 ASP A N 1
ATOM 1025 C CA . ASP A 1 133 ? 15.402 -4.950 -14.158 1.00 97.81 133 ASP A CA 1
ATOM 1026 C C . ASP A 1 133 ? 15.382 -4.758 -12.634 1.00 97.81 133 ASP A C 1
ATOM 1028 O O . ASP A 1 133 ? 14.456 -5.224 -11.966 1.00 97.81 133 ASP A O 1
ATOM 1032 N N . ALA A 1 134 ? 16.334 -3.999 -12.081 1.00 97.94 134 ALA A N 1
ATOM 1033 C CA . ALA A 1 134 ? 16.332 -3.639 -10.665 1.00 97.94 134 ALA A CA 1
ATOM 1034 C C . ALA A 1 134 ? 15.114 -2.771 -10.295 1.00 97.94 134 ALA A C 1
ATOM 1036 O O . ALA A 1 134 ? 14.465 -3.032 -9.280 1.00 97.94 134 ALA A O 1
ATOM 1037 N N . GLU A 1 135 ? 14.753 -1.792 -11.129 1.00 97.12 135 GLU A N 1
ATOM 1038 C CA . GLU A 1 135 ? 13.544 -0.975 -10.968 1.00 97.12 135 GLU A CA 1
ATOM 1039 C C . GLU A 1 135 ? 12.274 -1.823 -11.057 1.00 97.12 135 GLU A C 1
ATOM 1041 O O . GLU A 1 135 ? 11.398 -1.726 -10.194 1.00 97.12 135 GLU A O 1
ATOM 1046 N N . ARG A 1 136 ? 12.184 -2.714 -12.052 1.00 97.19 136 ARG A N 1
ATOM 1047 C CA . ARG A 1 136 ? 11.063 -3.649 -12.203 1.00 97.19 136 ARG A CA 1
ATOM 1048 C C . ARG A 1 136 ? 10.922 -4.525 -10.967 1.00 97.19 136 ARG A C 1
ATOM 1050 O O . ARG A 1 136 ? 9.816 -4.702 -10.461 1.00 97.19 136 ARG A O 1
ATOM 1057 N N . GLN A 1 137 ? 12.027 -5.083 -10.481 1.00 97.69 137 GLN A N 1
ATOM 1058 C CA . GLN A 1 137 ? 12.034 -5.927 -9.296 1.00 97.69 137 GLN A CA 1
ATOM 1059 C C . GLN A 1 137 ? 11.641 -5.129 -8.047 1.00 97.69 137 GLN A C 1
ATOM 1061 O O . GLN A 1 137 ? 10.820 -5.605 -7.265 1.00 97.69 137 GLN A O 1
ATOM 1066 N N . SER A 1 138 ? 12.147 -3.904 -7.890 1.00 97.25 138 SER A N 1
ATOM 1067 C CA . SER A 1 138 ? 11.759 -2.993 -6.809 1.00 97.25 138 SER A CA 1
ATOM 1068 C C . SER A 1 138 ? 10.259 -2.686 -6.830 1.00 97.25 138 SER A C 1
ATOM 1070 O O . SER A 1 138 ? 9.597 -2.816 -5.801 1.00 97.25 138 SER A O 1
ATOM 1072 N N . LEU A 1 139 ? 9.698 -2.373 -8.001 1.00 97.44 139 LEU A N 1
ATOM 1073 C CA . LEU A 1 139 ? 8.271 -2.100 -8.166 1.00 97.44 139 LEU A CA 1
ATOM 1074 C C . LEU A 1 139 ? 7.414 -3.324 -7.826 1.00 97.44 139 LEU A C 1
ATOM 1076 O O . LEU A 1 139 ? 6.433 -3.212 -7.093 1.00 97.44 139 LEU A O 1
ATOM 1080 N N . VAL A 1 140 ? 7.801 -4.496 -8.334 1.00 97.94 140 VAL A N 1
ATOM 1081 C CA . VAL A 1 140 ? 7.125 -5.769 -8.058 1.00 97.94 140 VAL A CA 1
ATOM 1082 C C . VAL A 1 140 ? 7.149 -6.072 -6.560 1.00 97.94 140 VAL A C 1
ATOM 1084 O O . VAL A 1 140 ? 6.111 -6.419 -6.001 1.00 97.94 140 VAL A O 1
ATOM 1087 N N . TYR A 1 141 ? 8.290 -5.895 -5.889 1.00 97.88 141 TYR A N 1
ATOM 1088 C CA . TYR A 1 141 ? 8.374 -6.081 -4.440 1.00 97.88 141 TYR A CA 1
ATOM 1089 C C . TYR A 1 141 ? 7.524 -5.082 -3.672 1.00 97.88 141 TYR A C 1
ATOM 1091 O O . TYR A 1 141 ? 6.816 -5.501 -2.762 1.00 97.88 141 TYR A O 1
ATOM 1099 N N . ASN A 1 142 ? 7.567 -3.799 -4.031 1.00 97.31 142 ASN A N 1
ATOM 1100 C CA . ASN A 1 142 ? 6.785 -2.775 -3.348 1.00 97.31 142 ASN A CA 1
ATOM 1101 C C . ASN A 1 142 ? 5.288 -3.088 -3.442 1.00 97.31 142 ASN A C 1
ATOM 1103 O O . ASN A 1 142 ? 4.606 -3.184 -2.429 1.00 97.31 142 ASN A O 1
ATOM 1107 N N . HIS A 1 143 ? 4.806 -3.378 -4.651 1.00 97.00 143 HIS A N 1
ATOM 1108 C CA . HIS A 1 143 ? 3.399 -3.694 -4.867 1.00 97.00 143 HIS A CA 1
ATOM 1109 C C . HIS A 1 143 ? 2.974 -5.003 -4.184 1.00 97.00 143 HIS A C 1
ATOM 1111 O O . HIS A 1 143 ? 1.902 -5.072 -3.588 1.00 97.00 143 HIS A O 1
ATOM 1117 N N . HIS A 1 144 ? 3.804 -6.053 -4.229 1.00 97.81 144 HIS A N 1
ATOM 1118 C CA . HIS A 1 144 ? 3.488 -7.289 -3.510 1.00 97.81 144 HIS A CA 1
ATOM 1119 C C . HIS A 1 144 ? 3.510 -7.101 -1.998 1.00 97.81 144 HIS A C 1
ATOM 1121 O O . HIS A 1 144 ? 2.671 -7.680 -1.313 1.00 97.81 144 HIS A O 1
ATOM 1127 N N . HIS A 1 145 ? 4.442 -6.309 -1.474 1.00 96.94 145 HIS A N 1
ATOM 1128 C CA . HIS A 1 145 ? 4.502 -6.022 -0.051 1.00 96.94 145 HIS A CA 1
ATOM 1129 C C . HIS A 1 145 ? 3.277 -5.222 0.402 1.00 96.94 145 HIS A C 1
ATOM 1131 O O . HIS A 1 145 ? 2.631 -5.641 1.359 1.00 96.94 145 HIS A O 1
ATOM 1137 N N . GLU A 1 146 ? 2.888 -4.176 -0.336 1.00 97.19 146 GLU A N 1
ATOM 1138 C CA . GLU A 1 146 ? 1.655 -3.417 -0.086 1.00 97.19 146 GLU A CA 1
ATOM 1139 C C . GLU A 1 146 ? 0.412 -4.309 -0.134 1.00 97.19 146 GLU A C 1
ATOM 1141 O O . GLU A 1 146 ? -0.452 -4.214 0.734 1.00 97.19 146 GLU A O 1
ATOM 1146 N N . LEU A 1 147 ? 0.308 -5.209 -1.118 1.00 97.69 147 LEU A N 1
ATOM 1147 C CA . LEU A 1 147 ? -0.831 -6.124 -1.217 1.00 97.69 147 LEU A CA 1
ATOM 1148 C C . LEU A 1 147 ? -0.894 -7.063 -0.009 1.00 97.69 147 LEU A C 1
ATOM 1150 O O . LEU A 1 147 ? -1.973 -7.297 0.537 1.00 97.69 147 LEU A O 1
ATOM 1154 N N . VAL A 1 148 ? 0.251 -7.593 0.422 1.00 96.75 148 VAL A N 1
ATOM 1155 C CA . VAL A 1 148 ? 0.335 -8.455 1.607 1.00 96.75 148 VAL A CA 1
ATOM 1156 C C . VAL A 1 148 ? -0.024 -7.675 2.872 1.00 96.75 148 VAL A C 1
ATOM 1158 O O . VAL A 1 148 ? -0.817 -8.169 3.670 1.00 96.75 148 VAL A O 1
ATOM 1161 N N . GLU A 1 149 ? 0.478 -6.451 3.033 1.00 98.06 149 GLU A N 1
ATOM 1162 C CA . GLU A 1 149 ? 0.164 -5.586 4.175 1.00 98.06 149 GLU A CA 1
ATOM 1163 C C . GLU A 1 149 ? -1.327 -5.208 4.213 1.00 98.06 149 GLU A C 1
ATOM 1165 O O . GLU A 1 149 ? -1.978 -5.280 5.262 1.00 98.06 149 GLU A O 1
ATOM 1170 N N . ALA A 1 150 ? -1.911 -4.876 3.060 1.00 98.06 150 ALA A N 1
ATOM 1171 C CA . ALA A 1 150 ? -3.339 -4.616 2.929 1.00 98.06 150 ALA A CA 1
ATOM 1172 C C . ALA A 1 150 ? -4.164 -5.869 3.255 1.00 98.06 150 ALA A C 1
ATOM 1174 O O . ALA A 1 150 ? -5.146 -5.787 3.994 1.00 98.06 150 ALA A O 1
ATOM 1175 N N . SER A 1 151 ? -3.747 -7.042 2.771 1.00 97.44 151 SER A N 1
ATOM 1176 C CA . SER A 1 151 ? -4.398 -8.316 3.088 1.00 97.44 151 SER A CA 1
ATOM 1177 C C . SER A 1 151 ? -4.316 -8.647 4.580 1.00 97.44 151 SER A C 1
ATOM 1179 O O . SER A 1 151 ? -5.291 -9.138 5.149 1.00 97.44 151 SER A O 1
ATOM 1181 N N . GLU A 1 152 ? -3.187 -8.373 5.237 1.00 96.81 152 GLU A N 1
ATOM 1182 C CA . GLU A 1 152 ? -3.039 -8.552 6.684 1.00 96.81 152 GLU A CA 1
ATOM 1183 C C . GLU A 1 152 ? -3.943 -7.580 7.452 1.00 96.81 152 GLU A C 1
ATOM 1185 O O . GLU A 1 152 ? -4.588 -7.962 8.430 1.00 96.81 152 GLU A O 1
ATOM 1190 N N . THR A 1 153 ? -4.042 -6.334 6.986 1.00 97.12 153 THR A N 1
ATOM 1191 C CA . THR A 1 153 ? -4.935 -5.321 7.563 1.00 97.12 153 THR A CA 1
ATOM 1192 C C . THR A 1 153 ? -6.400 -5.735 7.440 1.00 97.12 153 THR A C 1
ATOM 1194 O O . THR A 1 153 ? -7.140 -5.646 8.421 1.00 97.12 153 THR A O 1
ATOM 1197 N N . ILE A 1 154 ? -6.814 -6.260 6.283 1.00 96.81 154 ILE A N 1
ATOM 1198 C CA . ILE A 1 154 ? -8.151 -6.841 6.098 1.00 96.81 154 ILE A CA 1
ATOM 1199 C C . ILE A 1 154 ? -8.349 -8.008 7.067 1.00 96.81 154 ILE A C 1
ATOM 1201 O O . ILE A 1 154 ? -9.358 -8.041 7.760 1.00 96.81 154 ILE A O 1
ATOM 1205 N N . GLY A 1 155 ? -7.369 -8.907 7.201 1.00 97.31 155 GLY A N 1
ATOM 1206 C CA . GLY A 1 155 ? -7.432 -10.014 8.159 1.00 97.31 155 GLY A CA 1
ATOM 1207 C C . GLY A 1 155 ? -7.623 -9.550 9.608 1.00 97.31 155 GLY A C 1
ATOM 1208 O O . GLY A 1 155 ? -8.472 -10.082 10.323 1.00 97.31 155 GLY A O 1
ATOM 1209 N N . LYS A 1 156 ? -6.894 -8.512 10.037 1.00 96.50 156 LYS A N 1
ATOM 1210 C CA . LYS A 1 156 ? -7.057 -7.890 11.365 1.00 96.50 156 LYS A CA 1
ATOM 1211 C C . LYS A 1 156 ? -8.439 -7.260 11.533 1.00 96.50 156 LYS A C 1
ATOM 1213 O O . LYS A 1 156 ? -9.040 -7.397 12.596 1.00 96.50 156 LYS A O 1
ATOM 1218 N N . MET A 1 157 ? -8.948 -6.589 10.501 1.00 95.56 157 MET A N 1
ATOM 1219 C CA . MET A 1 157 ? -10.275 -5.973 10.518 1.00 95.56 157 MET A CA 1
ATOM 1220 C C . MET A 1 157 ? -11.387 -7.027 10.592 1.00 95.56 157 MET A C 1
ATOM 1222 O O . MET A 1 157 ? -12.311 -6.871 11.387 1.00 95.56 157 MET A O 1
ATOM 1226 N N . THR A 1 158 ? -11.272 -8.123 9.839 1.00 96.25 158 THR A N 1
ATOM 1227 C CA . THR A 1 158 ? -12.206 -9.257 9.890 1.00 96.25 158 THR A CA 1
ATOM 1228 C C . THR A 1 158 ? -12.184 -9.926 11.260 1.00 96.25 158 THR A C 1
ATOM 1230 O O . THR A 1 158 ? -13.231 -10.033 11.885 1.00 96.25 158 THR A O 1
ATOM 1233 N N . ALA A 1 159 ? -11.007 -10.254 11.800 1.00 95.31 159 ALA A N 1
ATOM 1234 C CA . ALA A 1 159 ? -10.902 -10.825 13.146 1.00 95.31 159 ALA A CA 1
ATOM 1235 C C . ALA A 1 159 ? -11.458 -9.878 14.231 1.00 95.31 159 ALA A C 1
ATOM 1237 O O . ALA A 1 159 ? -12.060 -10.319 15.213 1.00 95.31 159 ALA A O 1
ATOM 1238 N N . GLY A 1 160 ? -11.278 -8.563 14.058 1.00 93.75 160 GLY A N 1
ATOM 1239 C CA . GLY A 1 160 ? -11.908 -7.546 14.896 1.00 93.75 160 GLY A CA 1
ATOM 1240 C C . GLY A 1 160 ? -13.436 -7.569 14.802 1.00 93.75 160 GLY A C 1
ATOM 1241 O O . GLY A 1 160 ? -14.102 -7.535 15.835 1.00 93.75 160 GLY A O 1
ATOM 1242 N N . SER A 1 161 ? -13.984 -7.678 13.589 1.00 94.12 161 SER A N 1
ATOM 1243 C CA . SER A 1 161 ? -15.424 -7.815 13.337 1.00 94.12 161 SER A CA 1
ATOM 1244 C C . SER A 1 161 ? -15.996 -9.086 13.963 1.00 94.12 161 SER A C 1
ATOM 1246 O O . SER A 1 161 ? -17.018 -9.011 14.635 1.00 94.12 161 SER A O 1
ATOM 1248 N N . ASP A 1 162 ? -15.317 -10.225 13.827 1.00 93.94 162 ASP A N 1
ATOM 1249 C CA . ASP A 1 162 ? -15.755 -11.504 14.403 1.00 93.94 162 ASP A CA 1
ATOM 1250 C C . ASP A 1 162 ? -15.788 -11.441 15.936 1.00 93.94 162 ASP A C 1
ATOM 1252 O O . ASP A 1 162 ? -16.714 -11.929 16.587 1.00 93.94 162 ASP A O 1
ATOM 1256 N N . LYS A 1 163 ? -14.794 -10.781 16.544 1.00 94.44 163 LYS A N 1
ATOM 1257 C CA . LYS A 1 163 ? -14.786 -10.544 17.991 1.00 94.44 163 LYS A CA 1
ATOM 1258 C C . LYS A 1 163 ? -15.946 -9.642 18.417 1.00 94.44 163 LYS A C 1
ATOM 1260 O O . LYS A 1 163 ? -16.558 -9.905 19.452 1.00 94.44 163 LYS A O 1
ATOM 1265 N N . LEU A 1 164 ? -16.230 -8.581 17.661 1.00 93.94 164 LEU A N 1
ATOM 1266 C CA . LEU A 1 164 ? -17.354 -7.684 17.938 1.00 93.94 164 LEU A CA 1
ATOM 1267 C C . LEU A 1 164 ? -18.696 -8.414 17.816 1.00 93.94 164 LEU A C 1
ATOM 1269 O O . LEU A 1 164 ? -19.534 -8.267 18.705 1.00 93.94 164 LEU A O 1
ATOM 1273 N N . ASP A 1 165 ? -18.865 -9.248 16.794 1.00 93.81 165 ASP A N 1
ATOM 1274 C CA . ASP A 1 165 ? -20.057 -10.080 16.617 1.00 93.81 165 ASP A CA 1
ATOM 1275 C C . ASP A 1 165 ? -20.253 -11.030 17.810 1.00 93.81 165 ASP A C 1
ATOM 1277 O O . ASP A 1 165 ? -21.307 -11.041 18.447 1.00 93.81 165 ASP A O 1
ATOM 1281 N N . GLY A 1 166 ? -19.184 -11.705 18.251 1.00 93.00 166 GLY A N 1
ATOM 1282 C CA . GLY A 1 166 ? -19.215 -12.523 19.468 1.00 93.00 166 GLY A CA 1
ATOM 1283 C C . GLY A 1 166 ? -19.596 -11.738 20.733 1.00 93.00 166 GLY A C 1
ATOM 1284 O O . GLY A 1 166 ? -20.322 -12.245 21.592 1.00 93.00 166 GLY A O 1
ATOM 1285 N N . THR A 1 167 ? -19.153 -10.482 20.867 1.00 92.94 167 THR A N 1
ATOM 1286 C CA . THR A 1 167 ? -19.583 -9.627 21.990 1.00 92.94 167 THR A CA 1
ATOM 1287 C C . THR A 1 167 ? -21.034 -9.172 21.878 1.00 92.94 167 THR A C 1
ATOM 1289 O O . THR A 1 167 ? -21.690 -9.037 22.911 1.00 92.94 167 THR A O 1
ATOM 1292 N N . LEU A 1 168 ? -21.548 -8.965 20.662 1.00 94.50 168 LEU A N 1
ATOM 1293 C CA . LEU A 1 168 ? -22.938 -8.587 20.418 1.00 94.50 168 LEU A CA 1
ATOM 1294 C C . LEU A 1 168 ? -23.886 -9.732 20.780 1.00 94.50 168 LEU A C 1
ATOM 1296 O O . LEU A 1 168 ? -24.866 -9.493 21.482 1.00 94.50 168 LEU A O 1
ATOM 1300 N N . VAL A 1 169 ? -23.539 -10.969 20.414 1.00 93.56 169 VAL A N 1
ATOM 1301 C CA . VAL A 1 169 ? -24.271 -12.172 20.845 1.00 93.56 169 VAL A CA 1
ATOM 1302 C C . VAL A 1 169 ? -24.294 -12.268 22.373 1.00 93.56 169 VAL A C 1
ATOM 1304 O O . VAL A 1 169 ? -25.360 -12.387 22.970 1.00 93.56 169 VAL A O 1
ATOM 1307 N N . ARG A 1 170 ? -23.146 -12.096 23.043 1.00 93.75 170 ARG A N 1
ATOM 1308 C CA . ARG A 1 170 ? -23.087 -12.104 24.517 1.00 93.75 170 ARG A CA 1
ATOM 1309 C C . ARG A 1 170 ? -23.936 -10.993 25.152 1.00 93.75 170 ARG A C 1
ATOM 1311 O O . ARG A 1 170 ? -24.537 -11.201 26.206 1.00 93.75 170 ARG A O 1
ATOM 1318 N N . LEU A 1 171 ? -23.967 -9.806 24.547 1.00 94.31 171 LEU A N 1
ATOM 1319 C CA . LEU A 1 171 ? -24.815 -8.702 24.998 1.00 94.31 171 LEU A CA 1
ATOM 1320 C C . LEU A 1 171 ? -26.299 -9.039 24.834 1.00 94.31 171 LEU A C 1
ATOM 1322 O O . LEU A 1 171 ? -27.069 -8.816 25.768 1.00 94.31 171 LEU A O 1
ATOM 1326 N N . GLN A 1 172 ? -26.689 -9.615 23.698 1.00 95.25 172 GLN A N 1
ATOM 1327 C CA . GLN A 1 172 ? -28.053 -10.077 23.445 1.00 95.25 172 GLN A CA 1
ATOM 1328 C C . GLN A 1 172 ? -28.489 -11.136 24.464 1.00 95.25 172 GLN A C 1
ATOM 1330 O O . GLN A 1 172 ? -29.595 -11.041 25.001 1.00 95.25 172 GLN A O 1
ATOM 1335 N N . ASP A 1 173 ? -27.615 -12.090 24.787 1.00 95.56 173 ASP A N 1
ATOM 1336 C CA . ASP A 1 173 ? -27.873 -13.091 25.823 1.00 95.56 173 ASP A CA 1
ATOM 1337 C C . ASP A 1 173 ? -28.083 -12.418 27.182 1.00 95.56 173 ASP A C 1
ATOM 1339 O O . ASP A 1 173 ? -29.080 -12.673 27.855 1.00 95.56 173 ASP A O 1
ATOM 1343 N N . SER A 1 174 ? -27.202 -11.483 27.560 1.00 95.75 174 SER A N 1
ATOM 1344 C CA . SER A 1 174 ? -27.335 -10.754 28.826 1.00 95.75 174 SER A CA 1
ATOM 1345 C C . SER A 1 174 ? -28.618 -9.922 28.899 1.00 95.75 174 SER A C 1
ATOM 1347 O O . SER A 1 174 ? -29.269 -9.896 29.940 1.00 95.75 174 SER A O 1
ATOM 1349 N N . PHE A 1 175 ? -29.030 -9.287 27.797 1.00 95.38 175 PHE A N 1
ATOM 1350 C CA . PHE A 1 175 ? -30.274 -8.524 27.732 1.00 95.38 175 PHE A CA 1
ATOM 1351 C C . PHE A 1 175 ? -31.501 -9.434 27.810 1.00 95.38 175 PHE A C 1
ATOM 1353 O O . PHE A 1 175 ? -32.493 -9.077 28.445 1.00 95.38 175 PHE A O 1
ATOM 1360 N N . SER A 1 176 ? -31.422 -10.624 27.212 1.00 95.00 176 SER A N 1
ATOM 1361 C CA . SER A 1 176 ? -32.463 -11.648 27.314 1.00 95.00 176 SER A CA 1
ATOM 1362 C C . SER A 1 176 ? -32.592 -12.143 28.755 1.00 95.00 176 SER A C 1
ATOM 1364 O O . SER A 1 176 ? -33.698 -12.151 29.289 1.00 95.00 176 SER A O 1
ATOM 1366 N N . SER A 1 177 ? -31.473 -12.434 29.431 1.00 95.62 177 SER A N 1
ATOM 1367 C CA . SER A 1 177 ? -31.466 -12.785 30.857 1.00 95.62 177 SER A CA 1
ATOM 1368 C C . SER A 1 177 ? -32.008 -11.654 31.732 1.00 95.62 177 SER A C 1
ATOM 1370 O O . SER A 1 177 ? -32.801 -11.902 32.633 1.00 95.62 177 SER A O 1
ATOM 1372 N N . ILE A 1 178 ? -31.630 -10.400 31.462 1.00 94.19 178 ILE A N 1
ATOM 1373 C CA . ILE A 1 178 ? -32.170 -9.245 32.190 1.00 94.19 178 ILE A CA 1
ATOM 1374 C C . ILE A 1 178 ? -33.673 -9.117 31.944 1.00 94.19 178 ILE A C 1
ATOM 1376 O O . ILE A 1 178 ? -34.400 -8.911 32.904 1.00 94.19 178 ILE A O 1
ATOM 1380 N N . SER A 1 179 ? -34.157 -9.267 30.708 1.00 93.12 179 SER A N 1
ATOM 1381 C CA . SER A 1 179 ? -35.596 -9.237 30.406 1.00 93.12 179 SER A CA 1
ATOM 1382 C C . SER A 1 179 ? -36.363 -10.363 31.092 1.00 93.12 179 SER A C 1
ATOM 1384 O O . SER A 1 179 ? -37.481 -10.138 31.550 1.00 93.12 179 SER A O 1
ATOM 1386 N N . GLU A 1 180 ? -35.784 -11.556 31.202 1.00 93.19 180 GLU A N 1
ATOM 1387 C CA . GLU A 1 180 ? -36.376 -12.677 31.938 1.00 93.19 180 GLU A CA 1
ATOM 1388 C C . GLU A 1 180 ? -36.440 -12.384 33.447 1.00 93.19 180 GLU A C 1
ATOM 1390 O O . GLU A 1 180 ? -37.484 -12.570 34.078 1.00 93.19 180 GLU A O 1
ATOM 1395 N N . LEU A 1 181 ? -35.364 -11.830 34.018 1.00 92.31 181 LEU A N 1
ATOM 1396 C CA . LEU A 1 181 ? -35.327 -11.377 35.412 1.00 92.31 181 LEU A CA 1
ATOM 1397 C C . LEU A 1 181 ? -36.307 -10.223 35.668 1.00 92.31 181 LEU A C 1
ATOM 1399 O O . LEU A 1 181 ? -37.003 -10.206 36.679 1.00 92.31 181 LEU A O 1
ATOM 1403 N N . LEU A 1 182 ? -36.414 -9.274 34.738 1.00 91.44 182 LEU A N 1
ATOM 1404 C CA . LEU A 1 182 ? -37.383 -8.185 34.813 1.00 91.44 182 LEU A CA 1
ATOM 1405 C C . LEU A 1 182 ? -38.808 -8.717 34.702 1.00 91.44 182 LEU A C 1
ATOM 1407 O O . LEU A 1 182 ? -39.678 -8.239 35.414 1.00 91.44 182 LEU A O 1
ATOM 1411 N N . SER A 1 183 ? -39.052 -9.710 33.845 1.00 87.25 183 SER A N 1
ATOM 1412 C CA . SER A 1 183 ? -40.366 -10.342 33.707 1.00 87.25 183 SER A CA 1
ATOM 1413 C C . SER A 1 183 ? -40.749 -11.076 34.987 1.00 87.25 183 SER A C 1
ATOM 1415 O O . SER A 1 183 ? -41.862 -10.902 35.464 1.00 87.25 183 SER A O 1
ATOM 1417 N N . THR A 1 184 ? -39.827 -11.824 35.596 1.00 86.31 184 THR A N 1
ATOM 1418 C CA . THR A 1 184 ? -40.063 -12.495 36.888 1.00 86.31 184 THR A CA 1
ATOM 1419 C C . THR A 1 184 ? -40.251 -11.516 38.049 1.00 86.31 184 THR A C 1
ATOM 1421 O O . THR A 1 184 ? -41.072 -11.782 38.924 1.00 86.31 184 THR A O 1
ATOM 1424 N N . LEU A 1 185 ? -39.572 -10.362 38.057 1.00 79.94 185 LEU A N 1
ATOM 1425 C CA . LEU A 1 185 ? -39.836 -9.295 39.034 1.00 79.94 185 LEU A CA 1
ATOM 1426 C C . LEU A 1 185 ? -41.149 -8.544 38.764 1.00 79.94 185 LEU A C 1
ATOM 1428 O O . LEU A 1 185 ? -41.845 -8.153 39.696 1.00 79.94 185 LEU A O 1
ATOM 1432 N N . SER A 1 186 ? -41.464 -8.303 37.492 1.00 72.31 186 SER A N 1
ATOM 1433 C CA . SER A 1 186 ? -42.606 -7.505 37.045 1.00 72.31 186 SER A CA 1
ATOM 1434 C C . SER A 1 186 ? -43.889 -8.315 36.925 1.00 72.31 186 SER A C 1
ATOM 1436 O O . SER A 1 186 ? -44.922 -7.724 36.624 1.00 72.31 186 SER A O 1
ATOM 1438 N N . THR A 1 187 ? -43.875 -9.631 37.142 1.00 58.41 187 THR A N 1
ATOM 1439 C CA . THR A 1 187 ? -45.108 -10.362 37.421 1.00 58.41 187 THR A CA 1
ATOM 1440 C C . THR A 1 187 ? -45.538 -10.046 38.855 1.00 58.41 187 THR A C 1
ATOM 1442 O O . THR A 1 187 ? -45.005 -10.665 39.781 1.00 58.41 187 THR A O 1
ATOM 1445 N N . PRO A 1 188 ? -46.508 -9.137 39.101 1.00 51.34 188 PRO A N 1
ATOM 1446 C CA . PRO A 1 188 ? -47.241 -9.204 40.347 1.00 51.34 188 PRO A CA 1
ATOM 1447 C C . PRO A 1 188 ? -47.887 -10.584 40.370 1.00 51.34 188 PRO A C 1
ATOM 1449 O O . PRO A 1 188 ? -48.528 -11.004 39.404 1.00 51.34 188 PRO A O 1
ATOM 1452 N N . VAL A 1 189 ? -47.654 -11.301 41.463 1.00 56.81 189 VAL A N 1
ATOM 1453 C CA . VAL A 1 189 ? -48.400 -12.490 41.860 1.00 56.81 189 VAL A CA 1
ATOM 1454 C C . VAL A 1 189 ? -49.853 -12.314 41.420 1.00 56.81 189 VAL A C 1
ATOM 1456 O O . VAL A 1 189 ? -50.563 -11.476 41.968 1.00 56.81 189 VAL A O 1
ATOM 1459 N N . LEU A 1 190 ? -50.297 -13.076 40.418 1.00 46.31 190 LEU A N 1
ATOM 1460 C CA . LEU A 1 190 ? -51.720 -13.299 40.232 1.00 46.31 190 LEU A CA 1
ATOM 1461 C C . LEU A 1 190 ? -52.070 -14.400 41.239 1.00 46.31 190 LEU A C 1
ATOM 1463 O O . LEU A 1 190 ? -51.708 -15.561 41.004 1.00 46.31 190 LEU A O 1
ATOM 1467 N N . PRO A 1 191 ? -52.708 -14.097 42.385 1.00 45.59 191 PRO A N 1
ATOM 1468 C CA . PRO A 1 191 ? -53.315 -15.154 43.165 1.00 45.59 191 PRO A CA 1
ATOM 1469 C C . PRO A 1 191 ? -54.354 -15.813 42.258 1.00 45.59 191 PRO A C 1
ATOM 1471 O O . PRO A 1 191 ? -55.219 -15.151 41.680 1.00 45.59 191 PRO A O 1
ATOM 1474 N N . LYS A 1 192 ? -54.233 -17.133 42.091 1.00 44.06 192 LYS A N 1
ATOM 1475 C CA . LYS A 1 192 ? -55.285 -17.960 41.493 1.00 44.06 192 LYS A CA 1
ATOM 1476 C C . LYS A 1 192 ? -56.637 -17.547 42.098 1.00 44.06 192 LYS A C 1
ATOM 1478 O O . LYS A 1 192 ? -56.689 -17.336 43.311 1.00 44.06 192 LYS A O 1
ATOM 1483 N N . PRO A 1 193 ? -57.716 -17.453 41.302 1.00 38.94 193 PRO A N 1
ATOM 1484 C CA . PRO A 1 193 ? -59.022 -17.076 41.819 1.00 38.94 193 PRO A CA 1
ATOM 1485 C C . PRO A 1 193 ? -59.465 -18.125 42.843 1.00 38.94 193 PRO A C 1
ATOM 1487 O O . PRO A 1 193 ? -59.761 -19.268 42.494 1.00 38.94 193 PRO A O 1
ATOM 1490 N N . VAL A 1 194 ? -59.451 -17.745 44.120 1.00 46.50 194 VAL A N 1
ATOM 1491 C CA . VAL A 1 194 ? -60.007 -18.542 45.210 1.00 46.50 194 VAL A CA 1
ATOM 1492 C C . VAL A 1 194 ? -61.510 -18.300 45.278 1.00 46.50 194 VAL A C 1
ATOM 1494 O O . VAL A 1 194 ? -61.993 -17.170 45.309 1.00 46.50 194 VAL A O 1
ATOM 1497 N N . THR A 1 195 ? -62.244 -19.405 45.277 1.00 50.62 195 THR A N 1
ATOM 1498 C CA . THR A 1 195 ? -63.665 -19.508 45.613 1.00 50.62 195 THR A CA 1
ATOM 1499 C C . THR A 1 195 ? -63.982 -18.840 46.960 1.00 50.62 195 THR A C 1
ATOM 1501 O O . THR A 1 195 ? -63.152 -18.910 47.870 1.00 50.62 195 THR A O 1
ATOM 1504 N N . PRO A 1 196 ? -65.176 -18.248 47.147 1.00 44.81 196 PRO A N 1
ATOM 1505 C CA . PRO A 1 196 ? -65.477 -17.471 48.341 1.00 44.81 196 PRO A CA 1
ATOM 1506 C C . PRO A 1 196 ? -66.025 -18.366 49.458 1.00 44.81 196 PRO A C 1
ATOM 1508 O O . PRO A 1 196 ? -67.124 -18.887 49.317 1.00 44.81 196 PRO A O 1
ATOM 1511 N N . VAL A 1 197 ? -65.324 -18.486 50.592 1.00 36.03 197 VAL A N 1
ATOM 1512 C CA . VAL A 1 197 ? -65.945 -18.773 51.903 1.00 36.03 197 VAL A CA 1
ATOM 1513 C C . VAL A 1 197 ? -65.155 -18.072 53.018 1.00 36.03 197 VAL A C 1
ATOM 1515 O O . VAL A 1 197 ? -64.087 -18.512 53.417 1.00 36.03 197 VAL A O 1
ATOM 1518 N N . ASN A 1 198 ? 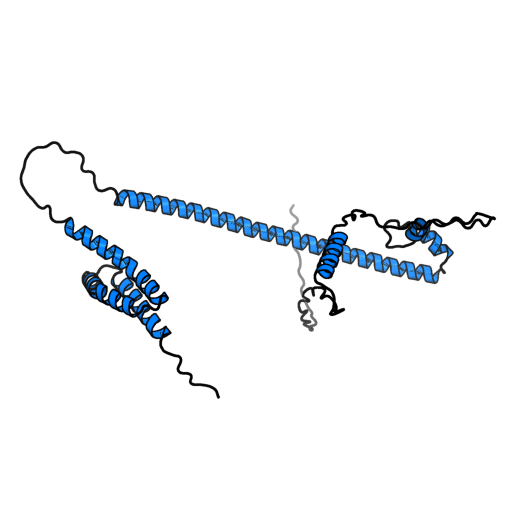-65.723 -16.952 53.471 1.00 40.41 198 ASN A N 1
ATOM 1519 C CA . ASN A 1 198 ? -65.937 -16.522 54.859 1.00 40.41 198 ASN A CA 1
ATOM 1520 C C . ASN A 1 198 ? -64.885 -16.873 55.944 1.00 40.41 198 ASN A C 1
ATOM 1522 O O . ASN A 1 198 ? -64.749 -18.033 56.323 1.00 40.41 198 ASN A O 1
ATOM 1526 N N . GLY A 1 199 ? -64.282 -15.850 56.569 1.00 34.69 199 GLY A N 1
ATOM 1527 C CA . GLY A 1 199 ? -63.572 -16.011 57.848 1.00 34.69 199 GLY A CA 1
ATOM 1528 C C . GLY A 1 199 ? -62.510 -14.950 58.166 1.00 34.69 199 GLY A C 1
ATOM 1529 O O . GLY A 1 199 ? -61.351 -15.128 57.841 1.00 34.69 199 GLY A O 1
ATOM 1530 N N . GLN A 1 200 ? -62.938 -13.863 58.815 1.00 34.88 200 GLN A N 1
ATOM 1531 C CA . GLN A 1 200 ? -62.220 -12.964 59.744 1.00 34.88 200 GLN A CA 1
ATOM 1532 C C . GLN A 1 200 ? -60.685 -12.746 59.655 1.00 34.88 200 GLN A C 1
ATOM 1534 O O . GLN A 1 200 ? -59.896 -13.619 59.984 1.00 34.88 200 GLN A O 1
ATOM 1539 N N . ARG A 1 201 ? -60.344 -11.449 59.506 1.00 43.94 201 ARG A N 1
ATOM 1540 C CA . ARG A 1 201 ? -59.233 -10.687 60.132 1.00 43.94 201 ARG A CA 1
ATOM 1541 C C . ARG A 1 201 ? -57.801 -11.211 59.923 1.00 43.94 201 ARG A C 1
ATOM 1543 O O . ARG A 1 201 ? -57.373 -12.120 60.619 1.00 43.94 201 ARG A O 1
ATOM 1550 N N . SER A 1 202 ? -56.974 -10.449 59.199 1.00 39.75 202 SER A N 1
ATOM 1551 C CA . SER A 1 202 ? -56.002 -9.493 59.782 1.00 39.75 202 SER A CA 1
ATOM 1552 C C . SER A 1 202 ? -54.864 -9.121 58.807 1.00 39.75 202 SER A C 1
ATOM 1554 O O . SER A 1 202 ? -54.316 -9.981 58.132 1.00 39.75 202 SER A O 1
ATOM 1556 N N . VAL A 1 203 ? -54.496 -7.831 58.839 1.00 45.56 203 VAL A N 1
ATOM 1557 C CA . VAL A 1 203 ? -53.242 -7.204 58.361 1.00 45.56 203 VAL A CA 1
ATOM 1558 C C . VAL A 1 203 ? -53.065 -7.006 56.845 1.00 45.56 203 VAL A C 1
ATOM 1560 O O . VAL A 1 203 ? -52.165 -7.565 56.232 1.00 45.56 203 VAL A O 1
ATOM 1563 N N . ASP A 1 204 ? -53.849 -6.091 56.275 1.00 43.66 204 ASP A N 1
ATOM 1564 C CA . ASP A 1 204 ? -53.518 -5.399 55.021 1.00 43.66 204 ASP A CA 1
ATOM 1565 C C . ASP A 1 204 ? -53.061 -3.961 55.349 1.00 43.66 204 ASP A C 1
ATOM 1567 O O . ASP A 1 204 ? -53.887 -3.053 55.396 1.00 43.66 204 ASP A O 1
ATOM 1571 N N . ASP A 1 205 ? -51.771 -3.749 55.644 1.00 47.22 205 ASP A N 1
ATOM 1572 C CA . ASP A 1 205 ? -51.158 -2.398 55.696 1.00 47.22 205 ASP A CA 1
ATOM 1573 C C . ASP A 1 205 ? -49.632 -2.393 55.410 1.00 47.22 205 ASP A C 1
ATOM 1575 O O . ASP A 1 205 ? -48.906 -1.513 55.857 1.00 47.22 205 ASP A O 1
ATOM 1579 N N . ASP A 1 206 ? -49.096 -3.380 54.675 1.00 48.31 206 ASP A N 1
ATOM 1580 C CA . ASP A 1 206 ? -47.636 -3.498 54.420 1.00 48.31 206 ASP A CA 1
ATOM 1581 C C . ASP A 1 206 ? -47.209 -3.132 52.976 1.00 48.31 206 ASP A C 1
ATOM 1583 O O . ASP A 1 206 ? -46.029 -3.161 52.625 1.00 48.31 206 ASP A O 1
ATOM 1587 N N . SER A 1 207 ? -48.150 -2.763 52.099 1.00 53.97 207 SER A N 1
ATOM 1588 C CA . SER A 1 207 ? -47.848 -2.413 50.696 1.00 53.97 207 SER A CA 1
ATOM 1589 C C . SER A 1 207 ? -47.540 -0.923 50.475 1.00 53.97 207 SER A C 1
ATOM 1591 O O . SER A 1 207 ? -46.782 -0.584 49.571 1.00 53.97 207 SER A O 1
ATOM 1593 N N . SER A 1 208 ? -48.035 -0.023 51.336 1.00 48.91 208 SER A N 1
ATOM 1594 C CA . SER A 1 208 ? -47.898 1.444 51.188 1.00 48.91 208 SER A CA 1
ATOM 1595 C C . SER A 1 208 ? -46.472 1.972 51.441 1.00 48.91 208 SER A C 1
ATOM 1597 O O . SER A 1 208 ? -46.082 3.029 50.933 1.00 48.91 208 SER A O 1
ATOM 1599 N N . TYR A 1 209 ? -45.660 1.230 52.205 1.00 51.06 209 TYR A N 1
ATOM 1600 C CA . TYR A 1 209 ? -44.274 1.597 52.528 1.00 51.06 209 TYR A CA 1
ATOM 1601 C C . TYR A 1 209 ? -43.261 1.143 51.464 1.00 51.06 209 TYR A C 1
ATOM 1603 O O . TYR A 1 209 ? -42.230 1.797 51.283 1.00 51.06 209 TYR A O 1
ATOM 1611 N N . LYS A 1 210 ? -43.551 0.073 50.714 1.00 55.62 210 LYS A N 1
ATOM 1612 C CA . LYS A 1 210 ? -42.652 -0.461 49.673 1.00 55.62 210 LYS A CA 1
ATOM 1613 C C . LYS A 1 210 ? -42.663 0.398 48.412 1.00 55.62 210 LYS A C 1
ATOM 1615 O O . LYS A 1 210 ? -41.603 0.671 47.861 1.00 55.62 210 LYS A O 1
ATOM 1620 N N . ASP A 1 211 ? -43.822 0.925 48.025 1.00 58.12 211 ASP A N 1
ATOM 1621 C CA . ASP A 1 211 ? -43.925 1.794 46.845 1.00 58.12 211 ASP A CA 1
ATOM 1622 C C . ASP A 1 211 ? -43.207 3.132 47.051 1.00 58.12 211 ASP A C 1
ATOM 1624 O O . ASP A 1 211 ? -42.494 3.606 46.166 1.00 58.12 211 ASP A O 1
ATOM 1628 N N . LYS A 1 212 ? -43.313 3.718 48.252 1.00 62.41 212 LYS A N 1
ATOM 1629 C CA . LYS A 1 212 ? -42.589 4.951 48.595 1.00 62.41 212 LYS A CA 1
ATOM 1630 C C . LYS A 1 212 ? -41.085 4.709 48.658 1.00 62.41 212 LYS A C 1
ATOM 1632 O O . LYS A 1 212 ? -40.326 5.473 48.074 1.00 62.41 212 LYS A O 1
ATOM 1637 N N . THR A 1 213 ? -40.640 3.646 49.326 1.00 62.91 213 THR A N 1
ATOM 1638 C CA . THR A 1 213 ? -39.203 3.335 49.435 1.00 62.91 213 THR A CA 1
ATOM 1639 C C . THR A 1 213 ? -38.590 2.952 48.087 1.00 62.91 213 THR A C 1
ATOM 1641 O O . THR A 1 213 ? -37.488 3.404 47.795 1.00 62.91 213 THR A O 1
ATOM 1644 N N . SER A 1 214 ? -39.315 2.230 47.226 1.00 63.75 214 SER A N 1
ATOM 1645 C CA . SER A 1 214 ? -38.901 1.910 45.851 1.00 63.75 214 SER A CA 1
ATOM 1646 C C . SER A 1 214 ? -38.780 3.164 44.977 1.00 63.75 214 SER A C 1
ATOM 1648 O O . SER A 1 214 ? -37.767 3.363 44.297 1.00 63.75 214 SER A O 1
ATOM 1650 N N . LEU A 1 215 ? -39.754 4.080 45.069 1.00 64.12 215 LEU A N 1
ATOM 1651 C CA . LEU A 1 215 ? -39.694 5.365 44.371 1.00 64.12 215 LEU A CA 1
ATOM 1652 C C . LEU A 1 215 ? -38.506 6.207 44.865 1.00 64.12 215 LEU A C 1
ATOM 1654 O O . LEU A 1 215 ? -37.743 6.726 44.052 1.00 64.12 215 LEU A O 1
ATOM 1658 N N . HIS A 1 216 ? -38.294 6.284 46.182 1.00 70.06 216 HIS A N 1
ATOM 1659 C CA . HIS A 1 216 ? -37.163 7.009 46.762 1.00 70.06 216 HIS A CA 1
ATOM 1660 C C . HIS A 1 216 ? -35.810 6.393 46.378 1.00 70.06 216 HIS A C 1
ATOM 1662 O O . HIS A 1 216 ? -34.889 7.148 46.079 1.00 70.06 216 HIS A O 1
ATOM 1668 N N . LEU A 1 217 ? -35.689 5.063 46.311 1.00 76.62 217 LEU A N 1
ATOM 1669 C CA . LEU A 1 217 ? -34.456 4.366 45.921 1.00 76.62 217 LEU A CA 1
ATOM 1670 C C . LEU A 1 217 ? -34.126 4.602 44.438 1.00 76.62 217 LEU A C 1
ATOM 1672 O O . LEU A 1 217 ? -32.994 4.950 44.104 1.00 76.62 217 LEU A O 1
ATOM 1676 N N . SER A 1 218 ? -35.117 4.496 43.547 1.00 76.69 218 SER A N 1
ATOM 1677 C CA . SER A 1 218 ? -34.918 4.786 42.118 1.00 76.69 218 SER A CA 1
ATOM 1678 C C . SER A 1 218 ? -34.468 6.234 41.878 1.00 76.69 218 SER A C 1
ATOM 1680 O O . SER A 1 218 ? -33.541 6.489 41.106 1.00 76.69 218 SER A O 1
ATOM 1682 N N . ALA A 1 219 ? -35.055 7.183 42.608 1.00 77.25 219 ALA A N 1
ATOM 1683 C CA . ALA A 1 219 ? -34.678 8.585 42.543 1.00 77.25 219 ALA A CA 1
ATOM 1684 C C . ALA A 1 219 ? -33.276 8.840 43.134 1.00 77.25 219 ALA A C 1
ATOM 1686 O O . ALA A 1 219 ? -32.492 9.581 42.539 1.00 77.25 219 ALA A O 1
ATOM 1687 N N . LEU A 1 220 ? -32.912 8.157 44.222 1.00 79.31 220 LEU A N 1
ATOM 1688 C CA . LEU A 1 220 ? -31.567 8.165 44.808 1.00 79.31 220 LEU A CA 1
ATOM 1689 C C . LEU A 1 220 ? -30.490 7.681 43.842 1.00 79.31 220 LEU A C 1
ATOM 1691 O O . LEU A 1 220 ? -29.448 8.319 43.710 1.00 79.31 220 LEU A O 1
ATOM 1695 N N . LEU A 1 221 ? -30.755 6.584 43.134 1.00 81.81 221 LEU A N 1
ATOM 1696 C CA . LEU A 1 221 ? -29.818 6.030 42.162 1.00 81.81 221 LEU A CA 1
ATOM 1697 C C . LEU A 1 221 ? -29.600 6.979 40.973 1.00 81.81 221 LEU A C 1
ATOM 1699 O O . LEU A 1 221 ? -28.527 6.996 40.375 1.00 81.81 221 LEU A O 1
ATOM 1703 N N . SER A 1 222 ? -30.597 7.810 40.656 1.00 86.19 222 SER A N 1
ATOM 1704 C CA . SER A 1 222 ? -30.508 8.808 39.584 1.00 86.19 222 SER A CA 1
ATOM 1705 C C . SER A 1 222 ? -29.833 10.128 39.998 1.00 86.19 222 SER A C 1
ATOM 1707 O O . SER A 1 222 ? -29.410 10.902 39.131 1.00 86.19 222 SER A O 1
ATOM 1709 N N . LEU A 1 223 ? -29.675 10.381 41.302 1.00 85.56 223 LEU A N 1
ATOM 1710 C CA . LEU A 1 223 ? -29.167 11.637 41.865 1.00 85.56 223 LEU A CA 1
ATOM 1711 C C . LEU A 1 223 ? -27.749 12.013 41.383 1.00 85.56 223 LEU A C 1
ATOM 1713 O O . LEU A 1 223 ? -27.572 13.160 40.958 1.00 85.56 223 LEU A O 1
ATOM 1717 N N . PRO A 1 224 ? -26.751 11.100 41.350 1.00 86.00 224 PRO A N 1
ATOM 1718 C CA . PRO A 1 224 ? -25.403 11.432 40.881 1.00 86.00 224 PRO A CA 1
ATOM 1719 C C . PRO A 1 224 ? -25.384 11.936 39.431 1.00 86.00 224 PRO A C 1
ATOM 1721 O O . PRO A 1 224 ? -24.650 12.865 39.091 1.00 86.00 224 PRO A O 1
ATOM 1724 N N . THR A 1 225 ? -26.209 11.343 38.567 1.00 84.81 225 THR A N 1
ATOM 1725 C CA . THR A 1 225 ? -26.365 11.731 37.157 1.00 84.81 225 THR A CA 1
ATOM 1726 C C . THR A 1 225 ? -27.026 13.096 37.003 1.00 84.81 225 THR A C 1
ATOM 1728 O O . THR A 1 225 ? -26.552 13.910 36.211 1.00 84.81 225 THR A O 1
ATOM 1731 N N . ILE A 1 226 ? -28.077 13.377 37.779 1.00 85.62 226 ILE A N 1
ATOM 1732 C CA . ILE A 1 226 ? -28.783 14.665 37.736 1.00 85.62 226 ILE A CA 1
ATOM 1733 C C . ILE A 1 226 ? -27.875 15.789 38.248 1.00 85.62 226 ILE A C 1
ATOM 1735 O O . ILE A 1 226 ? -27.796 16.839 37.613 1.00 85.62 226 ILE A O 1
ATOM 1739 N N . LEU A 1 227 ? -27.125 15.563 39.334 1.00 84.56 227 LEU A N 1
ATOM 1740 C CA . LEU A 1 227 ? -26.151 16.537 39.837 1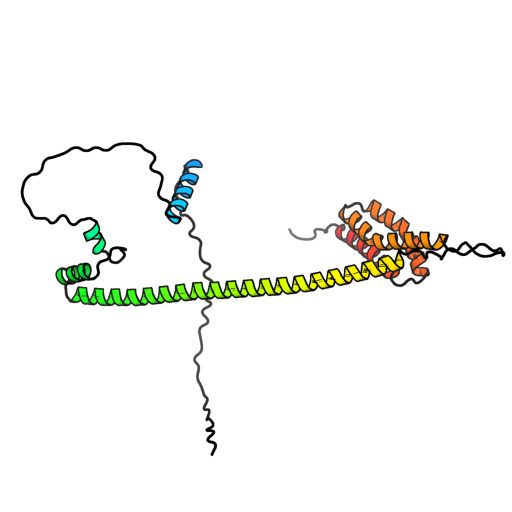.00 84.56 227 LEU A CA 1
ATOM 1741 C C . LEU A 1 227 ? -25.040 16.818 38.823 1.00 84.56 227 LEU A C 1
ATOM 1743 O O . LEU A 1 227 ? -24.718 17.981 38.588 1.00 84.56 227 LEU A O 1
ATOM 1747 N N . LYS A 1 228 ? -24.486 15.782 38.177 1.00 82.56 228 LYS A N 1
ATOM 1748 C CA . LYS A 1 228 ? -23.506 15.965 37.093 1.00 82.56 228 LYS A CA 1
ATOM 1749 C C . LYS A 1 228 ? -24.096 16.777 35.934 1.00 82.56 228 LYS A C 1
ATOM 1751 O O . LYS A 1 228 ? -23.431 17.685 35.447 1.00 82.56 228 LYS A O 1
ATOM 1756 N N . GLY A 1 229 ? -25.342 16.507 35.536 1.00 84.62 229 GLY A N 1
ATOM 1757 C CA . GLY A 1 229 ? -26.035 17.239 34.470 1.00 84.62 229 GLY A CA 1
ATOM 1758 C C . GLY A 1 229 ? -26.285 18.717 34.799 1.00 84.62 229 GLY A C 1
ATOM 1759 O O . GLY A 1 229 ? -25.952 19.595 34.002 1.00 84.62 229 GLY A O 1
ATOM 1760 N N . LEU A 1 230 ? -26.799 19.015 35.996 1.00 81.56 230 LEU A N 1
ATOM 1761 C CA . LEU A 1 230 ? -27.019 20.395 36.455 1.00 81.56 230 LEU A CA 1
ATOM 1762 C C . LEU A 1 230 ? -25.713 21.182 36.564 1.00 81.56 230 LEU A C 1
ATOM 1764 O O . LEU A 1 230 ? -25.680 22.380 36.286 1.00 81.56 230 LEU A O 1
ATOM 1768 N N . LEU A 1 231 ? -24.629 20.490 36.909 1.00 80.69 231 LEU A N 1
ATOM 1769 C CA . LEU A 1 231 ? -23.313 21.089 37.000 1.00 80.69 231 LEU A CA 1
ATOM 1770 C C . LEU A 1 231 ? -22.686 21.381 35.635 1.00 80.69 231 LEU A C 1
ATOM 1772 O O . LEU A 1 231 ? -22.072 22.429 35.461 1.00 80.69 231 LEU A O 1
ATOM 1776 N N . THR A 1 232 ? -22.877 20.505 34.644 1.00 81.00 232 THR A N 1
ATOM 1777 C CA . THR A 1 232 ? -22.466 20.798 33.259 1.00 81.00 232 THR A CA 1
ATOM 1778 C C . THR A 1 232 ? -23.235 21.970 32.648 1.00 81.00 232 THR A C 1
ATOM 1780 O O . THR A 1 232 ? -22.723 22.631 31.751 1.00 81.00 232 THR A O 1
ATOM 1783 N N . ALA A 1 233 ? -24.439 22.250 33.155 1.00 82.56 233 ALA A N 1
ATOM 1784 C CA . ALA A 1 233 ? -25.272 23.381 32.754 1.00 82.56 233 ALA A CA 1
ATOM 1785 C C . ALA A 1 233 ? -25.002 24.674 33.563 1.00 82.56 233 ALA A C 1
ATOM 1787 O O . ALA A 1 233 ? -25.783 25.616 33.456 1.00 82.56 233 ALA A O 1
ATOM 1788 N N . ASP A 1 234 ? -23.938 24.713 34.383 1.00 77.06 234 ASP A N 1
ATOM 1789 C CA . ASP A 1 234 ? -23.530 25.829 35.269 1.00 77.06 234 ASP A CA 1
ATOM 1790 C C . ASP A 1 234 ? -24.620 26.310 36.253 1.00 77.06 234 ASP A C 1
ATOM 1792 O O . ASP A 1 234 ? -24.560 27.399 36.825 1.00 77.06 234 ASP A O 1
ATOM 1796 N N . ASN A 1 235 ? -25.636 25.480 36.515 1.00 83.19 235 ASN A N 1
ATOM 1797 C CA . ASN A 1 235 ? -26.723 25.810 37.433 1.00 83.19 235 ASN A CA 1
ATOM 1798 C C . ASN A 1 235 ? -26.447 25.250 38.835 1.00 83.19 235 ASN A C 1
ATOM 1800 O O . ASN A 1 235 ? -27.116 24.334 39.326 1.00 83.19 235 ASN A O 1
ATOM 1804 N N . LYS A 1 236 ? -25.427 25.819 39.484 1.00 79.94 236 LYS A N 1
ATOM 1805 C CA . LYS A 1 236 ? -24.968 25.399 40.815 1.00 79.94 236 LYS A CA 1
ATOM 1806 C C . LYS A 1 236 ? -26.031 25.586 41.902 1.00 79.94 236 LYS A C 1
ATOM 1808 O O . LYS A 1 236 ? -26.187 24.722 42.754 1.00 79.94 236 LYS A O 1
ATOM 1813 N N . GLY A 1 237 ? -26.810 26.668 41.833 1.00 83.06 237 GLY A N 1
ATOM 1814 C CA . GLY A 1 237 ? -27.862 26.950 42.816 1.00 83.06 237 GLY A CA 1
ATOM 1815 C C . GLY A 1 237 ? -28.953 25.876 42.846 1.00 83.06 237 GLY A C 1
ATOM 1816 O O . GLY A 1 237 ? -29.353 25.433 43.920 1.00 83.06 237 GLY A O 1
ATOM 1817 N N . ALA A 1 238 ? -29.386 25.400 41.673 1.00 83.06 238 ALA A N 1
ATOM 1818 C CA . ALA A 1 238 ? -30.342 24.298 41.586 1.00 83.06 238 ALA A CA 1
ATOM 1819 C C . ALA A 1 238 ? -29.736 22.960 42.046 1.00 83.06 238 ALA A C 1
ATOM 1821 O O . ALA A 1 238 ? -30.433 22.158 42.665 1.00 83.06 238 ALA A O 1
ATOM 1822 N N . ALA A 1 239 ? -28.444 22.725 41.780 1.00 83.88 239 ALA A N 1
ATOM 1823 C CA . ALA A 1 239 ? -27.736 21.527 42.230 1.00 83.88 239 ALA A CA 1
ATOM 1824 C C . ALA A 1 239 ? -27.613 21.467 43.764 1.00 83.88 239 ALA A C 1
ATOM 1826 O O . ALA A 1 239 ? -27.920 20.433 44.357 1.00 83.88 239 ALA A O 1
ATOM 1827 N N . ASP A 1 240 ? -27.250 22.578 44.411 1.00 84.25 240 ASP A N 1
ATOM 1828 C CA . ASP A 1 240 ? -27.149 22.673 45.872 1.00 84.25 240 ASP A CA 1
ATOM 1829 C C . ASP A 1 240 ? -28.533 22.551 46.544 1.00 84.25 240 ASP A C 1
ATOM 1831 O O . ASP A 1 240 ? -28.678 21.887 47.572 1.00 84.25 240 ASP A O 1
ATOM 1835 N N . GLN A 1 241 ? -29.582 23.121 45.937 1.00 88.38 241 GLN A N 1
ATOM 1836 C CA . GLN A 1 241 ? -30.961 22.987 46.423 1.00 88.38 241 GLN A CA 1
ATOM 1837 C C . GLN A 1 241 ? -31.497 21.556 46.283 1.00 88.38 241 GLN A C 1
ATOM 1839 O O . GLN A 1 241 ? -32.214 21.072 47.163 1.00 88.38 241 GLN A O 1
ATOM 1844 N N . LEU A 1 242 ? -31.186 20.878 45.175 1.00 86.38 242 LEU A N 1
ATOM 1845 C CA . LEU A 1 242 ? -31.533 19.472 44.988 1.00 86.38 242 LEU A CA 1
ATOM 1846 C C . LEU A 1 242 ? -30.782 18.614 46.009 1.00 86.38 242 LEU A C 1
ATOM 1848 O O . LEU A 1 242 ? -31.395 17.795 46.682 1.00 86.38 242 LEU A O 1
ATOM 1852 N N . TRP A 1 243 ? -29.483 18.846 46.193 1.00 85.81 243 TRP A N 1
ATOM 1853 C CA . TRP A 1 243 ? -28.691 18.146 47.202 1.00 85.81 243 TRP A CA 1
ATOM 1854 C C . TRP A 1 243 ? -29.274 18.301 48.613 1.00 85.81 243 TRP A C 1
ATOM 1856 O O . TRP A 1 243 ? -29.465 17.302 49.304 1.00 85.81 243 TRP A O 1
ATOM 1866 N N . GLY A 1 244 ? -29.659 19.518 49.009 1.00 86.25 244 GLY A N 1
ATOM 1867 C CA . GLY A 1 244 ? -30.284 19.768 50.312 1.00 86.25 244 GLY A CA 1
ATOM 1868 C C . GLY A 1 244 ? -31.631 19.059 50.516 1.00 86.25 244 GLY A C 1
ATOM 1869 O O . GLY A 1 244 ? -31.972 18.708 51.642 1.00 86.25 244 GLY A O 1
ATOM 1870 N N . GLN A 1 245 ? -32.390 18.795 49.446 1.00 87.00 245 GLN A N 1
ATOM 1871 C CA . GLN A 1 245 ? -33.635 18.016 49.533 1.00 87.00 245 GLN A CA 1
ATOM 1872 C C . GLN A 1 245 ? -33.382 16.525 49.783 1.00 87.00 245 GLN A C 1
ATOM 1874 O O . GLN A 1 245 ? -34.204 15.856 50.408 1.00 87.00 245 GLN A O 1
ATOM 1879 N N . TRP A 1 246 ? -32.253 16.001 49.306 1.00 84.88 246 TRP A N 1
ATOM 1880 C CA . TRP A 1 246 ? -31.948 14.571 49.341 1.00 84.88 246 TRP A CA 1
ATOM 1881 C C . TRP A 1 246 ? -30.959 14.168 50.440 1.00 84.88 246 TRP A C 1
ATOM 1883 O O . TRP A 1 246 ? -30.912 12.993 50.801 1.00 84.88 246 TRP A O 1
ATOM 1893 N N . GLU A 1 247 ? -30.218 15.112 51.024 1.00 84.94 247 GLU A N 1
ATOM 1894 C CA . GLU A 1 247 ? -29.325 14.866 52.163 1.00 84.94 247 GLU A CA 1
ATOM 1895 C C . GLU A 1 247 ? -30.031 14.171 53.349 1.00 84.94 247 GLU A C 1
ATOM 1897 O O . GLU A 1 247 ? -29.485 13.185 53.856 1.00 84.94 247 GLU A O 1
ATOM 1902 N N . PRO A 1 248 ? -31.249 14.572 53.776 1.00 82.38 248 PRO A N 1
ATOM 1903 C CA . PRO A 1 248 ? -31.942 13.899 54.876 1.00 82.38 248 PRO A CA 1
ATOM 1904 C C . PRO A 1 248 ? -32.349 12.463 54.533 1.00 82.38 248 PRO A C 1
ATOM 1906 O O . PRO A 1 248 ? -32.301 11.591 55.398 1.00 82.38 248 PRO A O 1
ATOM 1909 N N . ALA A 1 249 ? -32.715 12.211 53.271 1.00 82.12 249 ALA A N 1
ATOM 1910 C CA . ALA A 1 249 ? -33.049 10.874 52.795 1.00 82.12 249 ALA A CA 1
ATOM 1911 C C . ALA A 1 249 ? -31.801 9.981 52.785 1.00 82.12 249 ALA A C 1
ATOM 1913 O O . ALA A 1 249 ? -31.823 8.884 53.324 1.00 82.12 249 ALA A O 1
ATOM 1914 N N . LEU A 1 250 ? -30.673 10.466 52.260 1.00 80.19 250 LEU A N 1
ATOM 1915 C CA . LEU A 1 250 ? -29.403 9.733 52.303 1.00 80.19 250 LEU A CA 1
ATOM 1916 C C . LEU A 1 250 ? -28.979 9.391 53.733 1.00 80.19 250 LEU A C 1
ATOM 1918 O O . LEU A 1 250 ? -28.521 8.279 53.979 1.00 80.19 250 LEU A O 1
ATOM 1922 N N . ARG A 1 251 ? -29.167 10.321 54.674 1.00 81.31 251 ARG A N 1
ATOM 1923 C CA . ARG A 1 251 ? -28.821 10.115 56.083 1.00 81.31 251 ARG A CA 1
ATOM 1924 C C . ARG A 1 251 ? -29.680 9.038 56.741 1.00 81.31 251 ARG A C 1
ATOM 1926 O O . ARG A 1 251 ? -29.141 8.236 57.496 1.00 81.31 251 ARG A O 1
ATOM 1933 N N . SER A 1 252 ? -30.977 8.978 56.430 1.00 83.25 252 SER A N 1
ATOM 1934 C CA . SER A 1 252 ? -31.840 7.910 56.945 1.00 83.25 252 SER A CA 1
ATOM 1935 C C . SER A 1 252 ? -31.502 6.545 56.337 1.00 83.25 252 SER A C 1
ATOM 1937 O O . SER A 1 252 ? -31.550 5.541 57.042 1.00 83.25 252 SER A O 1
ATOM 1939 N N . PHE A 1 253 ? -31.087 6.487 55.066 1.00 76.06 253 PHE A N 1
ATOM 1940 C CA . PHE A 1 253 ? -30.603 5.247 54.442 1.00 76.06 253 PHE A CA 1
ATOM 1941 C C . PHE A 1 253 ? -29.208 4.826 54.938 1.00 76.06 253 PHE A C 1
ATOM 1943 O O . PHE A 1 253 ? -28.910 3.633 54.995 1.00 76.06 253 PHE A O 1
ATOM 1950 N N . GLU A 1 254 ? -28.362 5.787 55.319 1.00 80.50 254 GLU A N 1
ATOM 1951 C CA . GLU A 1 254 ? -27.061 5.543 55.947 1.00 80.50 254 GLU A CA 1
ATOM 1952 C C . GLU A 1 254 ? -27.209 5.004 57.378 1.00 80.50 254 GLU A C 1
ATOM 1954 O O . GLU A 1 254 ? -26.479 4.090 57.761 1.00 80.50 254 GLU A O 1
ATOM 1959 N N . GLU A 1 255 ? -28.168 5.530 58.144 1.00 81.50 255 GLU A N 1
ATOM 1960 C CA . GLU A 1 255 ? -28.527 5.046 59.485 1.00 81.50 255 GLU A CA 1
ATOM 1961 C C . GLU A 1 255 ? -29.200 3.667 59.440 1.00 81.50 255 GLU A C 1
ATOM 1963 O O . GLU A 1 255 ? -28.984 2.844 60.326 1.00 81.50 255 GLU A O 1
ATOM 1968 N N . ALA A 1 256 ? -29.941 3.379 58.366 1.00 80.06 256 ALA A N 1
ATOM 1969 C CA . ALA A 1 256 ? -30.484 2.053 58.073 1.00 80.06 256 ALA A CA 1
ATOM 1970 C C . ALA A 1 256 ? -29.437 1.049 57.538 1.00 80.06 256 ALA A C 1
ATOM 1972 O O . ALA A 1 256 ? -29.797 -0.080 57.212 1.00 80.06 256 ALA A O 1
ATOM 1973 N N . GLU A 1 257 ? -28.166 1.454 57.431 1.00 75.12 257 GLU A N 1
ATOM 1974 C CA . GLU A 1 257 ? -27.017 0.625 57.041 1.00 75.12 257 GLU A CA 1
ATOM 1975 C C . GLU A 1 257 ? -27.198 -0.143 55.715 1.00 75.12 257 GLU A C 1
ATOM 1977 O O . GLU A 1 257 ? -26.729 -1.266 55.543 1.00 75.12 257 GLU A O 1
ATOM 1982 N N . ILE A 1 258 ? -27.863 0.478 54.733 1.00 76.62 258 ILE A N 1
ATOM 1983 C CA . ILE A 1 258 ? -28.039 -0.127 53.407 1.00 76.62 258 ILE A CA 1
ATOM 1984 C C . ILE A 1 258 ? -26.725 -0.039 52.627 1.00 76.62 258 ILE A C 1
ATOM 1986 O O . ILE A 1 258 ? -26.204 1.049 52.348 1.00 76.62 258 ILE A O 1
ATOM 1990 N N . GLU A 1 259 ? -26.196 -1.206 52.263 1.00 69.62 259 GLU A N 1
ATOM 1991 C CA . GLU A 1 259 ? -24.970 -1.364 51.483 1.00 69.62 259 GLU A CA 1
ATOM 1992 C C . GLU A 1 259 ? -25.042 -0.508 50.199 1.00 69.62 259 GLU A C 1
ATOM 1994 O O . GLU A 1 259 ? -25.947 -0.654 49.379 1.00 69.62 259 GLU A O 1
ATOM 1999 N N . GLY A 1 260 ? -24.109 0.436 50.039 1.00 72.12 260 GLY A N 1
ATOM 2000 C CA . GLY A 1 260 ? -24.043 1.337 48.879 1.00 72.12 260 GLY A CA 1
ATOM 2001 C C . GLY A 1 260 ? -24.633 2.740 49.078 1.00 72.12 260 GLY A C 1
ATOM 2002 O O . GLY A 1 260 ? -24.225 3.655 48.361 1.00 72.12 260 GLY A O 1
ATOM 2003 N N . ALA A 1 261 ? -25.477 2.984 50.089 1.00 78.56 261 ALA A N 1
ATOM 2004 C CA . ALA A 1 261 ? -26.009 4.331 50.362 1.00 78.56 261 ALA A CA 1
ATOM 2005 C C . ALA A 1 261 ? -24.887 5.339 50.690 1.00 78.56 261 ALA A C 1
ATOM 2007 O O . ALA A 1 261 ? -24.856 6.456 50.167 1.00 78.56 261 ALA A O 1
ATOM 2008 N N . LYS A 1 262 ? -23.893 4.899 51.477 1.00 78.12 262 LYS A N 1
ATOM 2009 C CA . LYS A 1 262 ? -22.674 5.667 51.787 1.00 78.12 262 LYS A CA 1
ATOM 2010 C C . LYS A 1 262 ? -21.845 5.972 50.538 1.00 78.12 262 LYS A C 1
ATOM 2012 O O . LYS A 1 262 ? -21.336 7.080 50.393 1.00 78.12 262 LYS A O 1
ATOM 2017 N N . GLN A 1 263 ? -21.736 5.006 49.626 1.00 83.50 263 GLN A N 1
ATOM 2018 C CA . GLN A 1 263 ? -20.975 5.145 48.383 1.00 83.50 263 GLN A CA 1
ATOM 2019 C C . GLN A 1 263 ? -21.614 6.192 47.463 1.00 83.50 263 GLN A C 1
ATOM 2021 O O . GLN A 1 263 ? -20.934 7.106 47.005 1.00 83.50 263 GLN A O 1
ATOM 2026 N N . ILE A 1 264 ? -22.934 6.128 47.279 1.00 83.44 264 ILE A N 1
ATOM 2027 C CA . ILE A 1 264 ? -23.699 7.076 46.456 1.00 83.44 264 ILE A CA 1
ATOM 2028 C C . ILE A 1 264 ? -23.635 8.488 47.057 1.00 83.44 264 ILE A C 1
ATOM 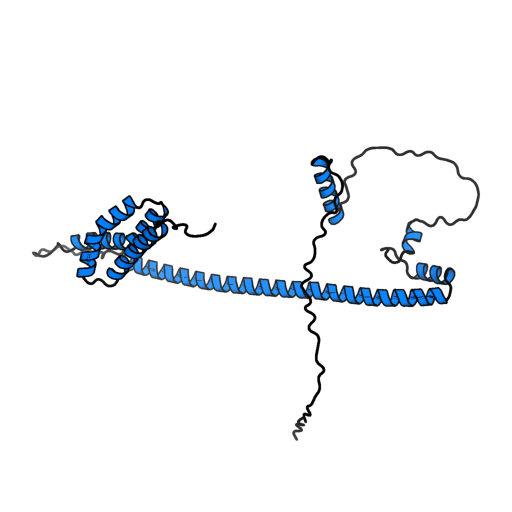2030 O O . ILE A 1 264 ? -23.409 9.466 46.341 1.00 83.44 264 ILE A O 1
ATOM 2034 N N . GLY A 1 265 ? -23.754 8.606 48.384 1.00 82.25 265 GLY A N 1
ATOM 2035 C CA . GLY A 1 265 ? -23.580 9.878 49.087 1.00 82.25 265 GLY A CA 1
ATOM 2036 C C . GLY A 1 265 ? -22.167 10.458 48.945 1.00 82.25 265 GLY A C 1
ATOM 2037 O O . GLY A 1 265 ? -22.004 11.673 48.816 1.00 82.25 265 GLY A O 1
ATOM 2038 N N . ASN A 1 266 ? -21.132 9.615 48.933 1.00 84.12 266 ASN A N 1
ATOM 2039 C CA . ASN A 1 266 ? -19.749 10.040 48.695 1.00 84.12 266 ASN A CA 1
ATOM 2040 C C . ASN A 1 266 ? -19.548 10.529 47.257 1.00 84.12 266 ASN A C 1
ATOM 2042 O O . ASN A 1 266 ? -19.016 11.619 47.061 1.00 84.12 266 ASN A O 1
ATOM 2046 N N . GLU A 1 267 ? -20.060 9.797 46.269 1.00 84.81 267 GLU A N 1
ATOM 2047 C CA . GLU A 1 267 ? -19.965 10.180 44.857 1.00 84.81 267 GLU A CA 1
ATOM 2048 C C . GLU A 1 267 ? -20.635 11.529 44.570 1.00 84.81 267 GLU A C 1
ATOM 2050 O O . GLU A 1 267 ? -20.084 12.362 43.850 1.00 84.81 267 GLU A O 1
ATOM 2055 N N . CYS A 1 268 ? -21.793 11.797 45.175 1.00 83.88 268 CYS A N 1
ATOM 2056 C CA . CYS A 1 268 ? -22.475 13.081 45.019 1.00 83.88 268 CYS A CA 1
ATOM 2057 C C . CYS A 1 268 ? -21.695 14.240 45.661 1.00 83.88 268 CYS A C 1
ATOM 2059 O O . CYS A 1 268 ? -21.576 15.316 45.068 1.00 83.88 268 CYS A O 1
ATOM 2061 N N . ARG A 1 269 ? -21.099 14.011 46.840 1.00 83.75 269 ARG A N 1
ATOM 2062 C CA . ARG A 1 269 ? -20.220 14.987 47.507 1.00 83.75 269 ARG A CA 1
ATOM 2063 C C . ARG A 1 269 ? -18.963 15.277 46.689 1.00 83.75 269 ARG A C 1
ATOM 2065 O O . ARG A 1 269 ? -18.542 16.433 46.611 1.00 83.75 269 ARG A O 1
ATOM 2072 N N . ASP A 1 270 ? -18.391 14.266 46.046 1.00 85.62 270 ASP A N 1
ATOM 2073 C CA . ASP A 1 270 ? -17.220 14.428 45.186 1.00 85.62 270 ASP A CA 1
ATOM 2074 C C . ASP A 1 270 ? -17.542 15.222 43.912 1.00 85.62 270 ASP A C 1
ATOM 2076 O O . ASP A 1 270 ? -16.746 16.074 43.513 1.00 85.62 270 ASP A O 1
ATOM 2080 N N . VAL A 1 271 ? -18.732 15.042 43.323 1.00 85.00 271 VAL A N 1
ATOM 2081 C CA . VAL A 1 271 ? -19.207 15.848 42.180 1.00 85.00 271 VAL A CA 1
ATOM 2082 C C . VAL A 1 271 ? -19.341 17.330 42.555 1.00 85.00 271 VAL A C 1
ATOM 2084 O O . VAL A 1 271 ? -18.829 18.193 41.839 1.00 85.00 271 VAL A O 1
ATOM 2087 N N . LEU A 1 272 ? -19.952 17.643 43.702 1.00 82.00 272 LEU A N 1
ATOM 2088 C CA . LEU A 1 272 ? -20.097 19.025 44.192 1.00 82.00 272 LEU A CA 1
ATOM 2089 C C . LEU A 1 272 ? -18.753 19.657 44.605 1.00 82.00 272 LEU A C 1
ATOM 2091 O O . LEU A 1 272 ? -18.539 20.869 44.468 1.00 82.00 272 LEU A O 1
ATOM 2095 N N . ARG A 1 273 ? -17.800 18.848 45.083 1.00 82.50 273 ARG A N 1
ATOM 2096 C CA . ARG A 1 273 ? -16.437 19.307 45.384 1.00 82.50 273 ARG A CA 1
ATOM 2097 C C . ARG A 1 273 ? -15.640 19.584 44.110 1.00 82.50 273 ARG A C 1
ATOM 2099 O O . ARG A 1 273 ? -14.960 20.608 44.037 1.00 82.50 273 ARG A O 1
ATOM 2106 N N . ALA A 1 274 ? -15.730 18.704 43.114 1.00 81.00 274 ALA A N 1
ATOM 2107 C CA . ALA A 1 274 ? -15.082 18.878 41.816 1.00 81.00 274 ALA A CA 1
ATOM 2108 C C . ALA A 1 274 ? -15.565 20.162 41.123 1.00 81.00 274 ALA A C 1
ATOM 2110 O O . ALA A 1 274 ? -14.738 20.948 40.661 1.00 81.00 274 ALA A O 1
ATOM 2111 N N . ALA A 1 275 ? -16.872 20.430 41.179 1.00 72.94 275 ALA A N 1
ATOM 2112 C CA . ALA A 1 275 ? -17.491 21.683 40.745 1.00 72.94 275 ALA A CA 1
ATOM 2113 C C . ALA A 1 275 ? -16.884 22.938 41.377 1.00 72.94 275 ALA A C 1
ATOM 2115 O O . ALA A 1 275 ? -16.604 23.940 40.724 1.00 72.94 275 ALA A O 1
ATOM 2116 N N . SER A 1 276 ? -16.713 22.897 42.698 1.00 69.69 276 SER A N 1
ATOM 2117 C CA . SER A 1 276 ? -16.229 24.046 43.457 1.00 69.69 276 SER A CA 1
ATOM 2118 C C . SER A 1 276 ? -14.740 24.294 43.201 1.00 69.69 276 SER A C 1
ATOM 2120 O O . SER A 1 276 ? -14.288 25.434 43.263 1.00 69.69 276 SER A O 1
ATOM 2122 N N . LYS A 1 277 ? -13.986 23.244 42.845 1.00 70.38 277 LYS A N 1
ATOM 2123 C CA . LYS A 1 277 ? -12.566 23.321 42.481 1.00 70.38 277 LYS A CA 1
ATOM 2124 C C . LYS A 1 277 ? -12.337 23.801 41.044 1.00 70.38 277 LYS A C 1
ATOM 2126 O O . LYS A 1 277 ? -11.355 24.492 40.800 1.00 70.38 277 LYS A O 1
ATOM 2131 N N . SER A 1 278 ? -13.232 23.499 40.100 1.00 60.84 278 SER A N 1
ATOM 2132 C CA . SER A 1 278 ? -13.167 24.073 38.744 1.00 60.84 278 SER A CA 1
ATOM 2133 C C . SER A 1 278 ? -13.477 25.573 38.707 1.00 60.84 278 SER A C 1
ATOM 2135 O O . SER A 1 278 ? -13.163 26.233 37.724 1.00 60.84 278 SER A O 1
ATOM 2137 N N . GLN A 1 279 ? -14.070 26.118 39.774 1.00 56.78 279 GLN A N 1
ATOM 2138 C CA . GLN A 1 279 ? -14.493 27.517 39.862 1.00 56.78 279 GLN A CA 1
ATOM 2139 C C . GLN A 1 279 ? -13.533 28.410 40.666 1.00 56.78 279 GLN A C 1
ATOM 2141 O O . GLN A 1 279 ? -13.681 29.630 40.640 1.00 56.78 279 GLN A O 1
ATOM 2146 N N . SER A 1 280 ? -12.540 27.854 41.374 1.00 42.84 280 SER A N 1
ATOM 2147 C CA . SER A 1 280 ? -11.491 28.684 41.976 1.00 42.84 280 SER A CA 1
ATOM 2148 C C . SER A 1 280 ? -10.661 29.324 40.856 1.00 42.84 280 SER A C 1
ATOM 2150 O O . SER A 1 280 ? -9.998 28.587 40.120 1.00 42.84 280 SER A O 1
ATOM 2152 N N . PRO A 1 281 ? -10.688 30.663 40.691 1.00 45.19 281 PRO A N 1
ATOM 2153 C CA . PRO A 1 281 ? -9.932 31.315 39.639 1.00 45.19 281 PRO A CA 1
ATOM 2154 C C . PRO A 1 281 ? -8.448 31.075 39.891 1.00 45.19 281 PRO A C 1
ATOM 2156 O O . PRO A 1 281 ? -7.953 31.282 41.002 1.00 45.19 281 PRO A O 1
ATOM 2159 N N . LEU A 1 282 ? -7.753 30.640 38.840 1.00 44.81 282 LEU A N 1
ATOM 2160 C CA . LEU A 1 282 ? -6.303 30.682 38.739 1.00 44.81 282 LEU A CA 1
ATOM 2161 C C . LEU A 1 282 ? -5.844 32.066 39.217 1.00 44.81 282 LEU A C 1
ATOM 2163 O O . LEU A 1 282 ? -6.013 33.061 38.511 1.00 44.81 282 LEU A O 1
ATOM 2167 N N . ARG A 1 283 ? -5.293 32.147 40.435 1.00 41.22 283 ARG A N 1
ATOM 2168 C CA . ARG A 1 283 ? -4.465 33.288 40.811 1.00 41.22 283 ARG A CA 1
ATOM 2169 C C . ARG A 1 283 ? -3.275 33.241 39.869 1.00 41.22 283 ARG A C 1
ATOM 2171 O O . ARG A 1 283 ? -2.392 32.407 40.024 1.00 41.22 283 ARG A O 1
ATOM 2178 N N . ILE A 1 284 ? -3.317 34.110 38.867 1.00 47.22 284 ILE A N 1
ATOM 2179 C CA . ILE A 1 284 ? -2.185 34.467 38.026 1.00 47.22 284 ILE A CA 1
ATOM 2180 C C . ILE A 1 284 ? -1.151 35.099 38.963 1.00 47.22 284 ILE A C 1
ATOM 2182 O O . ILE A 1 284 ? -1.156 36.299 39.216 1.00 47.22 284 ILE A O 1
ATOM 2186 N N . THR A 1 285 ? -0.311 34.261 39.554 1.00 57.91 285 THR A N 1
ATOM 2187 C CA . THR A 1 285 ? 1.049 34.619 39.930 1.00 57.91 285 THR A CA 1
ATOM 2188 C C . THR A 1 285 ? 1.927 33.879 38.943 1.00 57.91 285 THR A C 1
ATOM 2190 O O . THR A 1 285 ? 2.089 32.672 39.072 1.00 57.91 285 THR A O 1
ATOM 2193 N N . ASP A 1 286 ? 2.341 34.568 37.884 1.00 44.38 286 ASP A N 1
ATOM 2194 C CA . ASP A 1 286 ? 3.724 34.581 37.404 1.00 44.38 286 ASP A CA 1
ATOM 2195 C C . ASP A 1 286 ? 3.819 35.167 35.988 1.00 44.38 286 ASP A C 1
ATOM 2197 O O . ASP A 1 286 ? 2.938 34.983 35.151 1.00 44.38 286 ASP A O 1
ATOM 2201 N N . PHE A 1 287 ? 4.948 35.845 35.759 1.00 45.31 287 PHE A N 1
ATOM 2202 C CA . PHE A 1 287 ? 5.468 36.397 34.502 1.00 45.31 287 PHE A CA 1
ATOM 2203 C C . PHE A 1 287 ? 4.876 37.718 33.973 1.00 45.31 287 PHE A C 1
ATOM 2205 O O . PHE A 1 287 ? 4.065 37.739 33.049 1.00 45.31 287 PHE A O 1
ATOM 2212 N N . ARG A 1 288 ? 5.438 38.846 34.432 1.00 43.59 288 ARG A N 1
ATOM 2213 C CA . ARG A 1 288 ? 6.498 39.568 33.693 1.00 43.59 288 ARG A CA 1
ATOM 2214 C C . ARG A 1 288 ? 7.185 40.613 34.569 1.00 43.59 288 ARG A C 1
ATOM 2216 O O . ARG A 1 288 ? 6.472 41.282 35.343 1.00 43.59 288 ARG A O 1
#

Radius of gyration: 44.95 Å; chains: 1; bounding box: 102×90×122 Å

Organism: NCBI:txid1389203

pLDDT: mean 71.28, std 21.97, range [30.14, 98.06]

Secondary structure (DSSP, 8-state):
-------------------------------PPPP--TT--HHHHHHHHHHHHHHHTTPPP-------------------------HHHHHTT-TTSTT--HHHHHHHHHHHS-HHHHHHHHHHHHHHHHHHHHHHHHHHHHHHHHHHHHHHHHHHHHHHHHHHHHHHHHHHHHHHHHHHHHHHHH-------PPP---------SSHHHHHHHHHHHHHHHHHHHHHHHHHTT-HHHHHHHHHHHHHHHHHHHHTT-TTHHHHHHHHHHHHHHHHHHTS--------

Foldseek 3Di:
DDDDDDDDDDDDDDDDDDDDDPDDDPDPDDPDDDDDDDDDDPVVVVVVVVVVVCVVVVPDDDDDDDDDDDDDDDDDDDDDPPPPCDPLNVLLLDPPHPNHDPVSVVVCCVVPDDPVVVVVVVVVVVVVVVVVVVVVVVVVVVVVVVVVVVVVVVVVVVVVVVVVVVVVVVVVVVVVVVVVVCVVVPPDDPPDDDDDDDDDDDDDDPPVVCVVVVVLVVVLVCLLVVLLVCLVVVNLVVSVVVCVVCVVVLVVVVVVVPPCSVVSVVSSVVSNVVSVVVPPDPPPPDDD

InterPro domains:
  IPR014812 Vacuolar protein sorting-associated protein 51 [PTHR15954] (46-188)